Protein AF-A0A534PIM3-F1 (afdb_monomer_lite)

pLDDT: mean 79.77, std 19.44, range [25.73, 98.12]

Radius of gyration: 26.24 Å; chains: 1; bounding box: 60×60×74 Å

Structure (mmCIF, N/CA/C/O backbone):
data_AF-A0A534PIM3-F1
#
_entry.id   AF-A0A534PIM3-F1
#
loop_
_atom_site.group_PDB
_atom_site.id
_atom_site.type_symbol
_atom_site.label_atom_id
_atom_site.label_alt_id
_atom_site.label_comp_id
_atom_site.label_asym_id
_atom_site.label_entity_id
_atom_site.label_seq_id
_atom_site.pdbx_PDB_ins_code
_atom_site.Cartn_x
_atom_site.Cartn_y
_atom_site.Cartn_z
_atom_site.occupancy
_atom_site.B_iso_or_equiv
_atom_site.auth_seq_id
_atom_site.auth_comp_id
_atom_site.auth_asym_id
_atom_site.auth_atom_id
_atom_site.pdbx_PDB_model_num
ATOM 1 N N . TYR A 1 1 ? 1.566 17.714 18.194 1.00 36.81 1 TYR A N 1
ATOM 2 C CA . TYR A 1 1 ? 2.639 17.380 17.241 1.00 36.81 1 TYR A CA 1
ATOM 3 C C . TYR A 1 1 ? 3.305 16.105 17.694 1.00 36.81 1 TYR A C 1
ATOM 5 O O . TYR A 1 1 ? 3.701 16.018 18.852 1.00 36.81 1 TYR A O 1
ATOM 13 N N . VAL A 1 2 ? 3.372 15.126 16.793 1.00 25.73 2 VAL A N 1
ATOM 14 C CA . VAL A 1 2 ? 3.763 13.750 17.097 1.00 25.73 2 VAL A CA 1
ATOM 15 C C . VAL A 1 2 ? 5.271 13.530 16.909 1.00 25.73 2 VAL A C 1
ATOM 17 O O . VAL A 1 2 ? 5.678 13.162 15.822 1.00 25.73 2 VAL A O 1
ATOM 20 N N . ARG A 1 3 ? 6.123 13.733 17.918 1.00 26.48 3 ARG A N 1
ATOM 21 C CA . ARG A 1 3 ? 7.479 13.141 17.962 1.00 26.48 3 ARG A CA 1
ATOM 22 C C . ARG A 1 3 ? 7.491 11.690 18.474 1.00 26.48 3 ARG A C 1
ATOM 24 O O . ARG A 1 3 ? 6.870 11.401 19.494 1.00 26.48 3 ARG A O 1
ATOM 31 N N . ARG A 1 4 ? 8.263 10.779 17.882 1.00 36.41 4 ARG A N 1
ATOM 32 C CA . ARG A 1 4 ? 8.656 9.565 18.616 1.00 36.41 4 ARG A CA 1
ATOM 33 C C . ARG A 1 4 ? 9.926 9.781 19.429 1.00 36.41 4 ARG A C 1
ATOM 35 O O . ARG A 1 4 ? 10.728 10.672 19.179 1.00 36.41 4 ARG A O 1
ATOM 42 N N . THR A 1 5 ? 9.948 9.000 20.494 1.00 29.55 5 THR A N 1
ATOM 43 C CA . THR A 1 5 ? 10.788 9.009 21.683 1.00 29.55 5 THR A CA 1
ATOM 44 C C . THR A 1 5 ? 12.189 8.493 21.358 1.00 29.55 5 THR A C 1
ATOM 46 O O . THR A 1 5 ? 12.316 7.449 20.724 1.00 29.55 5 THR A O 1
ATOM 49 N N . PHE A 1 6 ? 13.219 9.211 21.809 1.00 27.52 6 PHE A N 1
ATOM 50 C CA . PHE A 1 6 ? 14.604 8.737 21.805 1.00 27.52 6 PHE A CA 1
ATOM 51 C C . PHE A 1 6 ? 14.782 7.555 22.772 1.00 27.52 6 PHE A C 1
ATOM 53 O O . PHE A 1 6 ? 13.991 7.367 23.698 1.00 27.52 6 PHE A O 1
ATOM 60 N N . ILE A 1 7 ? 15.832 6.761 22.554 1.00 26.64 7 ILE A N 1
ATOM 61 C CA . ILE A 1 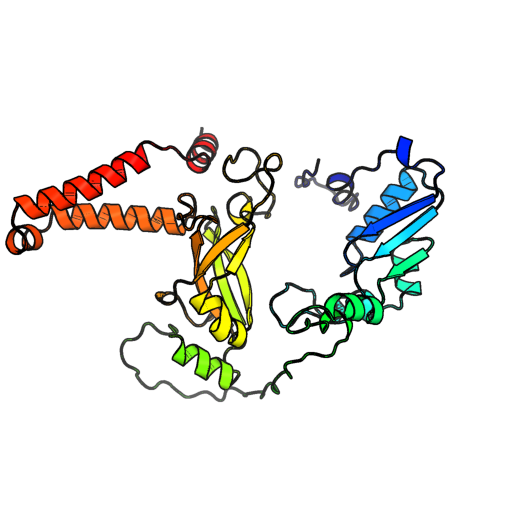7 ? 16.306 5.747 23.502 1.00 26.64 7 ILE A CA 1
ATOM 62 C C . ILE A 1 7 ? 16.736 6.475 24.784 1.00 26.64 7 ILE A C 1
ATOM 64 O O . ILE A 1 7 ? 17.794 7.097 24.816 1.00 26.64 7 ILE A O 1
ATOM 68 N N . GLU A 1 8 ? 15.914 6.406 25.829 1.00 28.22 8 GLU A N 1
ATOM 69 C CA . GLU A 1 8 ? 16.244 6.884 27.174 1.00 28.22 8 GLU A CA 1
ATOM 70 C C . GLU A 1 8 ? 16.408 5.689 28.126 1.00 28.22 8 GLU A C 1
ATOM 72 O O . GLU A 1 8 ? 15.655 4.711 28.035 1.00 28.22 8 GLU A O 1
ATOM 77 N N . PRO A 1 9 ? 17.409 5.721 29.023 1.00 31.73 9 PRO A N 1
ATOM 78 C CA . PRO A 1 9 ? 17.668 4.630 29.941 1.00 31.73 9 PRO A CA 1
ATOM 79 C C . PRO A 1 9 ? 16.641 4.640 31.081 1.00 31.73 9 PRO A C 1
ATOM 81 O O . PRO A 1 9 ? 16.281 5.686 31.609 1.00 31.73 9 PRO A O 1
ATOM 84 N N . ALA A 1 10 ? 16.272 3.431 31.502 1.00 34.06 10 ALA A N 1
ATOM 85 C CA . ALA A 1 10 ? 15.393 3.071 32.615 1.00 34.06 10 ALA A CA 1
ATOM 86 C C . ALA A 1 10 ? 13.899 2.863 32.297 1.00 34.06 10 ALA A C 1
ATOM 88 O O . ALA A 1 10 ? 13.231 3.557 31.543 1.00 34.06 10 ALA A O 1
ATOM 89 N N . GLN A 1 11 ? 13.394 1.798 32.914 1.00 35.88 11 GLN A N 1
ATOM 90 C CA . GLN A 1 11 ? 12.211 1.012 32.576 1.00 35.88 11 GLN A CA 1
ATOM 91 C C . GLN A 1 11 ? 10.874 1.640 33.020 1.00 35.88 11 GLN A C 1
ATOM 93 O O . GLN A 1 11 ? 9.869 0.934 33.130 1.00 35.88 11 GLN A O 1
ATOM 98 N N . SER A 1 12 ? 10.828 2.945 33.289 1.00 34.75 12 SER A N 1
ATOM 99 C CA . SER A 1 12 ? 9.640 3.629 33.799 1.00 34.75 12 SER A CA 1
ATOM 100 C C . SER A 1 12 ? 9.004 4.533 32.733 1.00 34.75 12 SER A C 1
ATOM 102 O O . SER A 1 12 ? 9.611 5.453 32.206 1.00 34.75 12 SER A O 1
ATOM 104 N N . ILE A 1 13 ? 7.703 4.299 32.497 1.00 36.62 13 ILE A N 1
ATOM 105 C CA . ILE A 1 13 ? 6.730 5.139 31.758 1.00 36.62 13 ILE A CA 1
ATOM 106 C C . ILE A 1 13 ? 6.499 4.762 30.273 1.00 36.62 13 ILE A C 1
ATOM 108 O O . ILE A 1 13 ? 6.709 5.516 29.326 1.00 36.62 13 ILE A O 1
ATOM 112 N N . ARG A 1 14 ? 5.860 3.602 30.069 1.00 38.66 14 ARG A N 1
ATOM 113 C CA . ARG A 1 14 ? 5.281 3.118 28.793 1.00 38.66 14 ARG A CA 1
ATOM 114 C C . ARG A 1 14 ? 3.946 3.793 28.383 1.00 38.66 14 ARG A C 1
ATOM 116 O O . ARG A 1 14 ? 3.074 3.147 27.803 1.00 38.66 14 ARG A O 1
ATOM 123 N N . HIS A 1 15 ? 3.758 5.093 28.640 1.00 40.09 15 HIS A N 1
ATOM 124 C CA . HIS A 1 15 ? 2.472 5.790 28.398 1.00 40.09 15 HIS A CA 1
ATOM 125 C C . HIS A 1 15 ? 2.475 6.880 27.308 1.00 40.09 15 HIS A C 1
ATOM 127 O O . HIS A 1 15 ? 1.431 7.479 27.050 1.00 40.09 15 HIS A O 1
ATOM 133 N N . PHE A 1 16 ? 3.592 7.135 26.619 1.00 39.09 16 PHE A N 1
ATOM 134 C CA . PHE A 1 16 ? 3.731 8.394 25.875 1.00 39.09 16 PHE A CA 1
ATOM 135 C C . PHE A 1 16 ? 3.131 8.430 24.457 1.00 39.09 16 PHE A C 1
ATOM 137 O O . PHE A 1 16 ? 2.519 9.431 24.106 1.00 39.09 16 PHE A O 1
ATOM 144 N N . GLY A 1 17 ? 3.204 7.361 23.654 1.00 42.59 17 GLY A N 1
ATOM 145 C CA . GLY A 1 17 ? 3.011 7.439 22.188 1.00 42.59 17 GLY A CA 1
ATOM 146 C C . GLY A 1 17 ? 1.683 8.006 21.638 1.00 42.59 17 GLY A C 1
ATOM 147 O O . GLY A 1 17 ? 1.652 8.443 20.490 1.00 42.59 17 GLY A O 1
ATOM 148 N N . VAL A 1 18 ? 0.587 8.041 22.411 1.00 46.41 18 VAL A N 1
ATOM 149 C CA . VAL A 1 18 ? -0.708 8.587 21.934 1.00 46.41 18 VAL A CA 1
ATOM 150 C C . VAL A 1 18 ? -0.869 10.083 22.182 1.00 46.41 18 VAL A C 1
ATOM 152 O O . VAL A 1 18 ? -1.402 10.753 21.302 1.00 46.41 18 VAL A O 1
ATOM 155 N N . LYS A 1 19 ? -0.333 10.630 23.287 1.00 43.12 19 LYS A N 1
ATOM 156 C CA . LYS A 1 19 ? -0.329 12.090 23.559 1.00 43.12 19 LYS A CA 1
ATOM 157 C C . LYS A 1 19 ? 0.423 12.888 22.505 1.00 43.12 19 LYS A C 1
ATOM 159 O O . LYS A 1 19 ? 0.258 14.092 22.346 1.00 43.12 19 LYS A O 1
ATOM 164 N N . VAL A 1 20 ? 1.295 12.185 21.809 1.00 42.53 20 VAL A N 1
ATOM 165 C CA . VAL A 1 20 ? 2.089 12.759 20.759 1.00 42.53 20 VAL A CA 1
ATOM 166 C C . VAL A 1 20 ? 1.207 12.942 19.510 1.00 42.53 20 VAL A C 1
ATOM 168 O O . VAL A 1 20 ? 1.225 14.017 18.916 1.00 42.53 20 VAL A O 1
ATOM 171 N N . LYS A 1 21 ? 0.348 11.949 19.197 1.00 53.09 21 LYS A N 1
ATOM 172 C CA . LYS A 1 21 ? -0.618 11.931 18.073 1.00 53.09 21 LYS A CA 1
ATOM 173 C C . LYS A 1 21 ? -1.855 12.787 18.290 1.00 53.09 21 LYS A C 1
ATOM 175 O O . LYS A 1 21 ? -2.336 13.414 17.356 1.00 53.09 21 LYS A O 1
ATOM 180 N N . HIS A 1 22 ? -2.343 12.823 19.518 1.00 66.06 22 HIS A N 1
ATOM 181 C CA . HIS A 1 22 ? -3.603 13.452 19.864 1.00 66.06 22 HIS A CA 1
ATOM 182 C C . HIS A 1 22 ? -3.362 14.323 21.088 1.00 66.06 22 HIS A C 1
ATOM 184 O O . HIS A 1 22 ? -2.750 13.869 22.051 1.00 66.06 22 HIS A O 1
ATOM 190 N N . ASN A 1 23 ? -3.836 15.566 21.050 1.00 72.31 23 ASN A N 1
ATOM 191 C CA . ASN A 1 23 ? -3.772 16.464 22.194 1.00 72.31 23 ASN A CA 1
ATOM 192 C C . ASN A 1 23 ? -5.191 16.835 22.622 1.00 72.31 23 ASN A C 1
ATOM 194 O O . ASN A 1 23 ? -5.989 17.302 21.810 1.00 72.31 23 ASN A O 1
ATOM 198 N N . ALA A 1 24 ? -5.506 16.615 23.893 1.00 78.19 24 ALA A N 1
ATOM 199 C CA . ALA A 1 24 ? -6.815 16.923 24.442 1.00 78.19 24 ALA A CA 1
ATOM 200 C C . ALA A 1 24 ? -6.876 18.397 24.867 1.00 78.19 24 ALA A C 1
ATOM 202 O O . ALA A 1 24 ? -6.153 18.833 25.764 1.00 78.19 24 ALA A O 1
ATOM 203 N N . VAL A 1 25 ? -7.767 19.171 24.245 1.00 84.56 25 VAL A N 1
ATOM 204 C CA . VAL A 1 25 ? -7.982 20.582 24.595 1.00 84.56 25 VAL A CA 1
ATOM 205 C C . VAL A 1 25 ? -8.856 20.656 25.847 1.00 84.56 25 VAL A C 1
ATOM 207 O O . VAL A 1 25 ? -10.079 20.574 25.763 1.00 84.56 25 VAL A O 1
ATOM 210 N N . ARG A 1 26 ? -8.230 20.807 27.023 1.00 77.38 26 ARG A N 1
ATOM 211 C CA . ARG A 1 26 ? -8.909 20.800 28.337 1.00 77.38 26 ARG A CA 1
ATOM 212 C C . ARG A 1 26 ? -10.137 21.716 28.383 1.00 77.38 26 ARG A C 1
ATOM 214 O O . ARG A 1 26 ? -11.203 21.260 28.778 1.00 77.38 26 ARG A O 1
ATOM 221 N N . GLY A 1 27 ? -10.020 22.958 27.907 1.00 81.31 27 GLY A N 1
ATOM 222 C CA . GLY A 1 27 ? -11.136 23.917 27.900 1.00 81.31 27 GLY A CA 1
ATOM 223 C C . GLY A 1 27 ? -12.353 23.465 27.080 1.00 81.31 27 GLY A C 1
ATOM 224 O O . GLY A 1 27 ? -13.481 23.837 27.389 1.00 81.31 27 GLY A O 1
ATOM 225 N N . ALA A 1 28 ? -12.156 22.610 26.073 1.00 83.88 28 ALA A N 1
ATOM 226 C CA . ALA A 1 28 ? -13.249 22.060 25.277 1.00 83.88 28 ALA A CA 1
ATOM 227 C C . ALA A 1 28 ? -13.922 20.844 25.938 1.00 83.88 28 ALA A C 1
ATOM 229 O O . ALA A 1 28 ? -15.085 20.573 25.636 1.00 83.88 28 ALA A O 1
ATOM 230 N N . LEU A 1 29 ? -13.213 20.129 26.823 1.00 90.69 29 LEU A N 1
ATOM 231 C CA . LEU A 1 29 ? -13.600 18.809 27.339 1.00 90.69 29 LEU A CA 1
ATOM 232 C C . LEU A 1 29 ? -14.041 18.817 28.811 1.00 90.69 29 LEU A C 1
ATOM 234 O O . LEU A 1 29 ? -14.849 17.977 29.204 1.00 90.69 29 LEU A O 1
ATOM 238 N N . GLN A 1 30 ? -13.534 19.744 29.623 1.00 92.19 30 GLN A N 1
ATOM 239 C CA . GLN A 1 30 ? -13.752 19.761 31.070 1.00 92.19 30 GLN A CA 1
ATOM 240 C C . GLN A 1 30 ? -15.245 19.825 31.441 1.00 92.19 30 GLN A C 1
ATOM 242 O O . GLN A 1 30 ? -15.982 20.693 30.978 1.00 92.19 30 GLN A O 1
ATOM 247 N N . GLY A 1 31 ? -15.690 18.883 32.278 1.00 92.94 31 GLY A N 1
ATOM 248 C CA . GLY A 1 31 ? -17.065 18.746 32.767 1.00 92.94 31 GLY A CA 1
ATOM 249 C C . GLY A 1 31 ? -18.078 18.232 31.737 1.00 92.94 31 GLY A C 1
ATOM 250 O O . GLY A 1 31 ? -19.241 18.026 32.084 1.00 92.94 31 GLY A O 1
ATOM 251 N N . LYS A 1 32 ? -17.677 18.010 30.478 1.00 96.31 32 LYS A N 1
ATOM 252 C CA . LYS A 1 32 ? -18.608 17.665 29.395 1.00 96.31 32 LYS A CA 1
ATOM 253 C C . LYS A 1 32 ? -18.790 16.162 29.228 1.00 96.31 32 LYS A C 1
ATOM 255 O O . LYS A 1 32 ? -17.902 15.371 29.537 1.00 96.31 32 LYS A O 1
ATOM 260 N N . ARG A 1 33 ? -19.937 15.780 28.665 1.00 97.75 33 ARG A N 1
ATOM 261 C CA . ARG A 1 33 ? -20.135 14.462 28.052 1.00 97.75 33 ARG A CA 1
ATOM 262 C C . ARG A 1 33 ? -19.638 14.515 26.615 1.00 97.75 33 ARG A C 1
ATOM 264 O O . ARG A 1 33 ? -20.063 15.389 25.861 1.00 97.75 33 ARG A O 1
ATOM 271 N N . VAL A 1 34 ? -18.743 13.611 26.248 1.00 96.00 34 VAL A N 1
ATOM 272 C CA . VAL A 1 34 ? -18.042 13.629 24.963 1.00 96.00 34 VAL A CA 1
ATOM 273 C C . VAL A 1 34 ? -18.480 12.434 24.134 1.00 96.00 34 VAL A C 1
ATOM 275 O O . VAL A 1 34 ? -18.418 11.299 24.600 1.00 96.00 34 VAL A O 1
ATOM 278 N N . VAL A 1 35 ? -18.891 12.681 22.891 1.00 97.25 35 VAL A N 1
ATOM 279 C CA . VAL A 1 35 ? -19.054 11.627 21.885 1.00 97.25 35 VAL A CA 1
ATOM 280 C C . VAL A 1 35 ? -17.800 11.619 21.022 1.00 97.25 35 VAL A C 1
ATOM 282 O O . VAL A 1 35 ? -17.530 12.590 20.318 1.00 97.25 35 VAL A O 1
ATOM 285 N N . LEU A 1 36 ? -17.023 10.543 21.103 1.00 95.44 36 LEU A N 1
ATOM 286 C CA . LEU A 1 36 ? -15.848 10.334 20.267 1.00 95.44 36 LEU A CA 1
ATOM 287 C C . LEU A 1 36 ? -16.232 9.404 19.117 1.00 95.44 36 LEU A C 1
ATOM 289 O O . LEU A 1 36 ? -16.611 8.254 19.346 1.00 95.44 36 LEU A O 1
ATOM 293 N N . VAL A 1 37 ? -16.141 9.927 17.896 1.00 95.69 37 VAL A N 1
ATOM 294 C CA . VAL A 1 37 ? -16.376 9.166 16.670 1.00 95.69 37 VAL A CA 1
ATOM 295 C C . VAL A 1 37 ? -15.034 8.712 16.110 1.00 95.69 37 VAL A C 1
ATOM 297 O O . VAL A 1 37 ? -14.137 9.539 15.968 1.00 95.69 37 VAL A O 1
ATOM 300 N N . ASP A 1 38 ? -14.905 7.425 15.804 1.00 93.69 38 ASP A N 1
ATOM 301 C CA . ASP A 1 38 ? -13.716 6.853 15.164 1.00 93.69 38 ASP A CA 1
ATOM 302 C C . ASP A 1 38 ? -14.127 5.928 14.011 1.00 93.69 38 ASP A C 1
ATOM 304 O O . ASP A 1 38 ? -15.288 5.514 13.913 1.00 93.69 38 ASP A O 1
ATOM 308 N N . ASP A 1 39 ? -13.193 5.621 13.119 1.00 93.38 39 ASP A N 1
ATOM 309 C CA . ASP A 1 39 ? -13.477 4.834 11.922 1.00 93.38 39 ASP A CA 1
ATOM 310 C C . ASP A 1 39 ? -13.727 3.352 12.239 1.00 93.38 39 ASP A C 1
ATOM 312 O O . ASP A 1 39 ? -14.659 2.731 11.721 1.00 93.38 39 ASP A O 1
ATOM 316 N N . SER A 1 40 ? -12.916 2.776 13.121 1.00 92.88 40 SER A N 1
ATOM 317 C CA . SER A 1 40 ? -12.827 1.338 13.328 1.00 92.88 40 SER A CA 1
ATOM 318 C C . SER A 1 40 ? -12.140 0.977 14.644 1.00 92.88 40 SER A C 1
ATOM 320 O O . SER A 1 40 ? -11.381 1.745 15.233 1.00 92.88 40 SER A O 1
ATOM 322 N N . ILE A 1 41 ? -12.384 -0.249 15.114 1.00 94.81 41 ILE A N 1
ATOM 323 C CA . ILE A 1 41 ? -11.662 -0.825 16.253 1.00 94.81 41 ILE A CA 1
ATOM 324 C C . ILE A 1 41 ? -11.045 -2.151 15.823 1.00 94.81 41 ILE A C 1
ATOM 326 O O . ILE A 1 41 ? -11.751 -3.138 15.645 1.00 94.81 41 ILE A O 1
ATOM 330 N N . VAL A 1 42 ? -9.715 -2.174 15.701 1.00 93.19 42 VAL A N 1
ATOM 331 C CA . VAL A 1 42 ? -8.963 -3.385 15.333 1.00 93.19 42 VAL A CA 1
ATOM 332 C C . VAL A 1 42 ? -8.418 -4.094 16.580 1.00 93.19 42 VAL A C 1
ATOM 334 O O . VAL A 1 42 ? -8.946 -5.120 16.996 1.00 93.19 42 VAL A O 1
ATOM 337 N N . ARG A 1 43 ? -7.385 -3.528 17.223 1.00 89.81 43 ARG A N 1
ATOM 338 C CA . ARG A 1 43 ? -6.795 -4.059 18.473 1.00 89.81 43 ARG A CA 1
ATOM 339 C C . ARG A 1 43 ? -7.243 -3.303 19.733 1.00 89.81 43 ARG A C 1
ATOM 341 O O . ARG A 1 43 ? -6.893 -3.697 20.837 1.00 89.81 43 ARG A O 1
ATOM 348 N N . GLY A 1 44 ? -7.925 -2.164 19.585 1.00 85.44 44 GLY A N 1
ATOM 349 C CA . GLY A 1 44 ? -8.399 -1.314 20.692 1.00 85.44 44 GLY A CA 1
ATOM 350 C C . GLY A 1 44 ? -7.332 -0.484 21.428 1.00 85.44 44 GLY A C 1
ATOM 351 O O . GLY A 1 44 ? -7.666 0.517 22.054 1.00 85.44 44 GLY A O 1
ATOM 352 N N . THR A 1 45 ? -6.044 -0.814 21.300 1.00 83.25 45 THR A N 1
ATOM 353 C CA . THR A 1 45 ? -4.949 -0.198 22.080 1.00 83.25 45 THR A CA 1
ATOM 354 C C . THR A 1 45 ? -4.812 1.320 21.919 1.00 83.25 45 THR A C 1
ATOM 356 O O . THR A 1 45 ? -4.451 2.009 22.876 1.00 83.25 45 THR A O 1
ATOM 359 N N . THR A 1 46 ? -5.076 1.857 20.726 1.00 83.12 46 THR A N 1
ATOM 360 C CA . THR A 1 46 ? -5.064 3.306 20.471 1.00 83.12 46 THR A CA 1
ATOM 361 C C . THR A 1 46 ? -6.239 3.989 21.161 1.00 83.12 46 THR A C 1
ATOM 363 O O . THR A 1 46 ? -6.036 4.945 21.908 1.00 83.12 46 THR A O 1
ATOM 366 N N . LEU A 1 47 ? -7.450 3.461 20.978 1.00 89.81 47 LEU A N 1
ATOM 367 C CA . LEU A 1 47 ? -8.671 4.037 21.533 1.00 89.81 47 LEU A CA 1
ATOM 368 C C . LEU A 1 47 ? -8.691 4.018 23.060 1.00 89.81 47 LEU A C 1
ATOM 370 O O . LEU A 1 47 ? -9.054 5.029 23.649 1.00 89.81 47 LEU A O 1
ATOM 374 N N . THR A 1 48 ? -8.195 2.959 23.713 1.00 86.50 48 THR A N 1
ATOM 375 C CA . THR A 1 48 ? -8.035 2.941 25.182 1.00 86.50 48 THR A CA 1
ATOM 376 C C . THR A 1 48 ? -7.220 4.144 25.663 1.00 86.50 48 THR A C 1
ATOM 378 O O . THR A 1 48 ? -7.564 4.815 26.635 1.00 86.50 48 THR A O 1
ATOM 381 N N . LYS A 1 49 ? -6.128 4.462 24.960 1.00 82.38 49 LYS A N 1
ATOM 382 C CA . LYS A 1 49 ? -5.267 5.595 25.314 1.00 82.38 49 LYS A CA 1
ATOM 383 C C . LYS A 1 49 ? -5.952 6.937 25.041 1.00 82.38 49 LYS A C 1
ATOM 385 O O . LYS A 1 49 ? -5.777 7.857 25.837 1.00 82.38 49 LYS A O 1
ATOM 390 N N . ILE A 1 50 ? -6.733 7.052 23.963 1.00 87.50 50 ILE A N 1
ATOM 391 C CA . ILE A 1 50 ? -7.499 8.268 23.644 1.00 87.50 50 ILE A CA 1
ATOM 392 C C . ILE A 1 50 ? -8.598 8.505 24.687 1.00 87.50 50 ILE A C 1
ATOM 394 O O . ILE A 1 50 ? -8.699 9.612 25.210 1.00 87.50 50 ILE A O 1
ATOM 398 N N . VAL A 1 51 ? -9.370 7.477 25.052 1.00 89.00 51 VAL A N 1
ATOM 399 C CA . VAL A 1 51 ? -10.411 7.570 26.091 1.00 89.00 51 VAL A CA 1
ATOM 400 C C . VAL A 1 51 ? -9.803 8.025 27.418 1.00 89.00 51 VAL A C 1
ATOM 402 O O . VAL A 1 51 ? -10.278 8.996 28.010 1.00 89.00 51 VAL A O 1
ATOM 405 N N . ASN A 1 52 ? -8.696 7.409 27.843 1.00 84.00 52 ASN A N 1
ATOM 406 C CA . ASN A 1 52 ? -7.990 7.806 29.064 1.00 84.00 52 ASN A CA 1
ATOM 407 C C . ASN A 1 52 ? -7.490 9.254 29.007 1.00 84.00 52 ASN A C 1
ATOM 409 O O . ASN A 1 52 ? -7.574 9.980 29.995 1.00 84.00 52 ASN A O 1
ATOM 413 N N . MET A 1 53 ? -6.999 9.698 27.850 1.00 85.00 53 MET A N 1
ATOM 414 C CA . MET A 1 53 ? -6.565 11.078 27.651 1.00 85.00 53 MET A CA 1
ATOM 415 C C . MET A 1 53 ? -7.734 12.070 27.754 1.00 85.00 53 MET A C 1
ATOM 417 O O . MET A 1 53 ? -7.591 13.102 28.408 1.00 85.00 53 MET A O 1
ATOM 421 N N . ILE A 1 54 ? -8.885 11.764 27.149 1.00 87.75 54 ILE A N 1
ATOM 422 C CA . ILE A 1 54 ? -10.091 12.604 27.217 1.00 87.75 54 ILE A CA 1
ATOM 423 C C . ILE A 1 54 ? -10.611 12.687 28.658 1.00 87.75 54 ILE A C 1
ATOM 425 O O . ILE A 1 54 ? -10.913 13.781 29.138 1.00 87.75 54 ILE A O 1
ATOM 429 N N . ARG A 1 55 ? -10.647 11.561 29.383 1.00 83.62 55 ARG A N 1
ATOM 430 C CA . ARG A 1 55 ? -11.010 11.546 30.809 1.00 83.62 55 ARG A CA 1
ATOM 431 C C . ARG A 1 55 ? -10.038 12.365 31.654 1.00 83.62 55 ARG A C 1
ATOM 433 O O . ARG A 1 55 ? -10.472 13.199 32.441 1.00 83.62 55 ARG A O 1
ATOM 440 N N . ALA A 1 56 ? -8.732 12.207 31.444 1.00 80.50 56 ALA A N 1
ATOM 441 C CA . ALA A 1 56 ? -7.711 12.990 32.144 1.00 80.50 56 ALA A CA 1
ATOM 442 C C . ALA A 1 56 ? -7.790 14.501 31.842 1.00 80.50 56 ALA A C 1
ATOM 444 O O . ALA A 1 56 ? -7.351 15.321 32.649 1.00 80.50 56 ALA A O 1
ATOM 445 N N . ALA A 1 57 ? -8.368 14.884 30.699 1.00 81.50 57 ALA A N 1
ATOM 446 C CA . ALA A 1 57 ? -8.666 16.274 30.360 1.00 81.50 57 ALA A CA 1
ATOM 447 C C . ALA A 1 57 ? -9.925 16.822 31.063 1.00 81.50 57 ALA A C 1
ATOM 449 O O . ALA A 1 57 ? -10.245 17.998 30.900 1.00 81.50 57 ALA A O 1
ATOM 450 N N . GLY A 1 58 ? -10.614 16.001 31.860 1.00 83.31 58 GLY A N 1
ATOM 451 C CA . GLY A 1 58 ? -11.740 16.396 32.702 1.00 83.31 58 GLY A CA 1
ATOM 452 C C . GLY A 1 58 ? -13.121 16.089 32.124 1.00 83.31 58 GLY A C 1
ATOM 453 O O . GLY A 1 58 ? -14.094 16.642 32.629 1.00 83.31 58 GLY A O 1
ATOM 454 N N . ALA A 1 59 ? -13.239 15.260 31.083 1.00 94.25 59 ALA A N 1
ATOM 455 C CA . ALA A 1 59 ? -14.548 14.839 30.577 1.00 94.25 59 ALA A CA 1
ATOM 456 C C . ALA A 1 59 ? -15.322 14.015 31.626 1.00 94.25 59 ALA A C 1
ATOM 458 O O . ALA A 1 59 ? -14.753 13.126 32.261 1.00 94.25 59 ALA A O 1
ATOM 459 N N . ARG A 1 60 ? -16.626 14.288 31.772 1.00 96.44 60 ARG A N 1
ATOM 460 C CA . ARG A 1 60 ? -17.538 13.577 32.686 1.00 96.44 60 ARG A CA 1
ATOM 461 C C . ARG A 1 60 ? -17.872 12.180 32.170 1.00 96.44 60 ARG A C 1
ATOM 463 O O . ARG A 1 60 ? -17.811 11.215 32.920 1.00 96.44 60 ARG A O 1
ATOM 470 N N . GLU A 1 61 ? -18.196 12.091 30.884 1.00 97.50 61 GLU A N 1
ATOM 471 C CA . GLU A 1 61 ? -18.532 10.843 30.192 1.00 97.50 61 GLU A CA 1
ATOM 472 C C . GLU A 1 61 ? -17.857 10.821 28.813 1.00 97.50 61 GLU A C 1
ATOM 474 O O . GLU A 1 61 ? -17.665 11.870 28.191 1.00 97.50 61 GLU A O 1
ATOM 479 N N . VAL A 1 62 ? -17.516 9.630 28.327 1.00 97.12 62 VAL A N 1
ATOM 480 C CA . VAL A 1 62 ? -16.934 9.359 27.012 1.00 97.12 62 VAL A CA 1
ATOM 481 C C . VAL A 1 62 ? -17.723 8.232 26.343 1.00 97.12 62 VAL A C 1
ATOM 483 O O . VAL A 1 62 ? -17.668 7.070 26.751 1.00 97.12 62 VAL A O 1
ATOM 486 N N . HIS A 1 63 ? -18.447 8.577 25.281 1.00 98.06 63 HIS A N 1
ATOM 487 C CA . HIS A 1 63 ? -19.261 7.667 24.481 1.00 98.06 63 HIS A CA 1
ATOM 488 C C . HIS A 1 63 ? -18.594 7.436 23.124 1.00 98.06 63 HIS A C 1
ATOM 490 O O . HIS A 1 63 ? -18.411 8.376 22.354 1.00 98.06 63 HIS A O 1
ATOM 496 N N . LEU A 1 64 ? -18.255 6.190 22.809 1.00 97.88 64 LEU A N 1
ATOM 497 C CA . LEU A 1 64 ? -17.616 5.818 21.548 1.00 97.88 64 LEU A CA 1
ATOM 498 C C . LEU A 1 64 ? -18.654 5.514 20.467 1.00 97.88 64 LEU A C 1
ATOM 500 O O . LEU A 1 64 ? -19.603 4.762 20.711 1.00 97.88 64 LEU A O 1
ATOM 504 N N . ARG A 1 65 ? -18.466 6.061 19.266 1.00 98.06 65 ARG A N 1
ATOM 505 C CA . ARG A 1 65 ? -19.263 5.743 18.075 1.00 98.06 65 ARG A CA 1
ATOM 506 C C . ARG A 1 65 ? -18.342 5.364 16.929 1.00 98.06 65 ARG A C 1
ATOM 508 O O . ARG A 1 65 ? -17.524 6.165 16.504 1.00 98.06 65 ARG A O 1
ATOM 515 N N . ILE A 1 66 ? -18.472 4.137 16.451 1.00 97.69 66 ILE A N 1
ATOM 516 C CA . ILE A 1 66 ? -17.585 3.576 15.436 1.00 97.69 66 ILE A CA 1
ATOM 517 C C . ILE A 1 66 ? -18.342 3.509 14.121 1.00 97.69 66 ILE A C 1
ATOM 519 O O . ILE A 1 66 ? -19.417 2.912 14.058 1.00 97.69 66 ILE A O 1
ATOM 523 N N . SER A 1 67 ? -17.803 4.141 13.080 1.00 95.25 67 SER A N 1
ATOM 524 C CA . SER A 1 67 ? -18.467 4.249 11.774 1.00 95.25 67 SER A CA 1
ATOM 525 C C . SER A 1 67 ? -18.337 2.992 10.903 1.00 95.25 67 SER A C 1
ATOM 527 O O . SER A 1 67 ? -18.756 2.993 9.747 1.00 95.25 67 SER A O 1
ATOM 529 N N . SER A 1 68 ? -17.840 1.894 11.472 1.00 94.62 68 SER A N 1
ATOM 530 C CA . SER A 1 68 ? -17.818 0.556 10.881 1.00 94.62 68 SER A CA 1
ATOM 531 C C . SER A 1 68 ? -18.443 -0.485 11.820 1.00 94.62 68 SER A C 1
ATOM 533 O O . SER A 1 68 ? -18.527 -0.251 13.031 1.00 94.62 68 SER A O 1
ATOM 535 N N . PRO A 1 69 ? -18.899 -1.637 11.291 1.00 96.75 69 PRO A N 1
ATOM 536 C CA . PRO A 1 69 ? -19.228 -2.792 12.115 1.00 96.75 69 PRO A CA 1
ATOM 537 C C . PRO A 1 69 ? -17.991 -3.373 12.816 1.00 96.75 69 PRO A C 1
ATOM 539 O O . PRO A 1 69 ? -16.859 -3.073 12.432 1.00 96.75 69 PRO A O 1
ATOM 542 N N . PRO A 1 70 ? -18.175 -4.235 13.829 1.00 96.69 70 PRO A N 1
ATOM 543 C CA . PRO A 1 70 ? -17.057 -4.887 14.498 1.00 96.69 70 PRO A CA 1
ATOM 544 C C . PRO A 1 70 ? -16.217 -5.725 13.521 1.00 96.69 70 PRO A C 1
ATOM 546 O O . PRO A 1 70 ? -16.741 -6.586 12.815 1.00 96.69 70 PRO A O 1
ATOM 549 N N . THR A 1 71 ? -14.903 -5.495 13.494 1.00 96.00 71 THR A N 1
ATOM 550 C CA . THR A 1 71 ? -13.969 -6.261 12.655 1.00 96.00 71 THR A CA 1
ATOM 551 C C . THR A 1 71 ? -13.672 -7.616 13.301 1.00 96.00 71 THR A C 1
ATOM 553 O O . THR A 1 71 ? -12.838 -7.714 14.201 1.00 96.00 71 THR A O 1
ATOM 556 N N . VAL A 1 72 ? -14.358 -8.665 12.848 1.00 94.81 72 VAL A N 1
ATOM 557 C CA . VAL A 1 72 ? -14.287 -10.034 13.404 1.00 94.81 72 VAL A CA 1
ATOM 558 C C . VAL A 1 72 ? -13.377 -10.974 12.607 1.00 94.81 72 VAL A C 1
ATOM 560 O O . VAL A 1 72 ? -13.038 -12.068 13.075 1.00 94.81 72 VAL A O 1
ATOM 563 N N . GLY A 1 73 ? -12.992 -10.567 11.396 1.00 92.62 73 GLY A N 1
ATOM 564 C CA . GLY A 1 73 ? -12.212 -11.373 10.467 1.00 92.62 73 GLY A CA 1
ATOM 565 C C . GLY A 1 73 ? -11.072 -10.586 9.810 1.00 92.62 73 GLY A C 1
ATOM 566 O O . GLY A 1 73 ? -11.230 -9.394 9.528 1.00 92.62 73 GLY A O 1
ATOM 567 N N . PRO A 1 74 ? -9.914 -11.224 9.559 1.00 91.69 74 PRO A N 1
ATOM 568 C CA . PRO A 1 74 ? -8.827 -10.602 8.817 1.00 91.69 74 PRO A CA 1
ATOM 569 C C . PRO A 1 74 ? -9.185 -10.464 7.333 1.00 91.69 74 PRO A C 1
ATOM 571 O O . PRO A 1 74 ? -9.781 -11.343 6.718 1.00 91.69 74 PRO A O 1
ATOM 574 N N . CYS A 1 75 ? -8.749 -9.386 6.698 1.00 88.31 75 CYS A N 1
ATOM 575 C CA . CYS A 1 75 ? -8.930 -9.215 5.268 1.00 88.31 75 CYS A CA 1
ATOM 576 C C . CYS A 1 75 ? -8.081 -10.225 4.478 1.00 88.31 75 CYS A C 1
ATOM 578 O O . CYS A 1 75 ? -6.872 -10.348 4.668 1.00 88.31 75 CYS A O 1
ATOM 580 N N . HIS A 1 76 ? -8.706 -10.917 3.523 1.00 85.25 76 HIS A N 1
ATOM 581 C CA . HIS A 1 76 ? -8.022 -11.817 2.583 1.00 85.25 76 HIS A CA 1
ATOM 582 C C . HIS A 1 76 ? -7.764 -11.170 1.212 1.00 85.25 76 HIS A C 1
ATOM 584 O O . HIS A 1 76 ? -7.231 -11.817 0.308 1.00 85.25 76 HIS A O 1
ATOM 590 N N . TYR A 1 77 ? -8.152 -9.902 1.055 1.00 84.75 77 TYR A N 1
ATOM 591 C CA . TYR A 1 77 ? -8.258 -9.211 -0.232 1.00 84.75 77 TYR A CA 1
ATOM 592 C C . TYR A 1 77 ? -7.387 -7.947 -0.324 1.00 84.75 77 TYR A C 1
ATOM 594 O O . TYR A 1 77 ? -7.643 -7.085 -1.156 1.00 84.75 77 TYR A O 1
ATOM 602 N N . GLY A 1 78 ? -6.330 -7.851 0.493 1.00 77.00 78 GLY A N 1
ATOM 603 C CA . GLY A 1 78 ? -5.257 -6.860 0.314 1.00 77.00 78 GLY A CA 1
ATOM 604 C C . GLY A 1 78 ? -5.213 -5.705 1.319 1.00 77.00 78 GLY A C 1
ATOM 605 O O . GLY A 1 78 ? -4.347 -4.844 1.184 1.00 77.00 78 GLY A O 1
ATOM 606 N N . ILE A 1 79 ? -6.089 -5.685 2.330 1.00 82.75 79 ILE A N 1
ATOM 607 C CA . ILE A 1 79 ? -5.948 -4.783 3.484 1.00 82.75 79 ILE A CA 1
ATOM 608 C C . ILE A 1 79 ? -5.083 -5.470 4.544 1.00 82.75 79 ILE A C 1
ATOM 610 O O . ILE A 1 79 ? -5.382 -6.593 4.954 1.00 82.75 79 ILE A O 1
ATOM 614 N N . ASP A 1 80 ? -4.012 -4.804 4.983 1.00 82.44 80 ASP A N 1
ATOM 615 C CA . ASP A 1 80 ? -3.187 -5.305 6.082 1.00 82.44 80 ASP A CA 1
ATOM 616 C C . ASP A 1 80 ? -4.016 -5.307 7.369 1.00 82.44 80 ASP A C 1
ATOM 618 O O . ASP A 1 80 ? -4.470 -4.268 7.848 1.00 82.44 80 ASP A O 1
ATOM 622 N N . THR A 1 81 ? -4.282 -6.500 7.885 1.00 85.44 81 THR A N 1
ATOM 623 C CA . THR A 1 81 ? -5.091 -6.707 9.084 1.00 85.44 81 THR A CA 1
ATOM 624 C C . THR A 1 81 ? -4.377 -7.704 9.991 1.00 85.44 81 THR A C 1
ATOM 626 O O . THR A 1 81 ? -3.748 -8.640 9.489 1.00 85.44 81 THR A O 1
ATOM 629 N N . PRO A 1 82 ? -4.451 -7.518 11.321 1.00 84.38 82 PRO A N 1
ATOM 630 C CA . PRO A 1 82 ? -3.919 -8.471 12.293 1.00 84.38 82 PRO A CA 1
ATOM 631 C C . PRO A 1 82 ? -4.480 -9.882 12.118 1.00 84.38 82 PRO A C 1
ATOM 633 O O . PRO A 1 82 ? -5.483 -10.079 11.428 1.00 84.38 82 PRO A O 1
ATOM 636 N N . THR A 1 83 ? -3.875 -10.866 12.790 1.00 85.44 83 THR A N 1
ATOM 637 C CA . THR A 1 83 ? -4.474 -12.207 12.810 1.00 85.44 83 THR A CA 1
ATOM 638 C C . THR A 1 83 ? -5.829 -12.169 13.505 1.00 85.44 83 THR A C 1
ATOM 640 O O . THR A 1 83 ? -6.139 -11.247 14.262 1.00 85.44 83 THR A O 1
ATOM 643 N N . ARG A 1 84 ? -6.651 -13.189 13.256 1.00 89.75 84 ARG A N 1
ATOM 644 C CA . ARG A 1 84 ? -8.003 -13.259 13.805 1.00 89.75 84 ARG A CA 1
ATOM 645 C C . ARG A 1 84 ? -8.006 -13.157 15.330 1.00 89.75 84 ARG A C 1
ATOM 647 O O . ARG A 1 84 ? -8.814 -12.444 15.910 1.00 89.75 84 ARG A O 1
ATOM 654 N N . GLU A 1 85 ? -7.047 -13.817 15.960 1.00 87.69 85 GLU A N 1
ATOM 655 C CA . GLU A 1 85 ? -6.850 -13.818 17.401 1.00 87.69 85 GLU A CA 1
ATOM 656 C C . GLU A 1 85 ? -6.473 -12.427 17.907 1.00 87.69 85 GLU A C 1
ATOM 658 O O . GLU A 1 85 ? -6.837 -12.069 19.012 1.00 87.69 85 GLU A O 1
ATOM 663 N N . GLU A 1 86 ? -5.778 -11.603 17.127 1.00 87.50 86 GLU A N 1
ATOM 664 C CA . GLU A 1 86 ? -5.384 -10.255 17.542 1.00 87.50 86 GLU A CA 1
ATOM 665 C C . GLU A 1 86 ? -6.523 -9.222 17.453 1.00 87.50 86 GLU A C 1
ATOM 667 O O . GLU A 1 86 ? -6.386 -8.126 18.006 1.00 87.50 86 GLU A O 1
ATOM 672 N N . LEU A 1 87 ? -7.640 -9.550 16.795 1.00 92.62 87 LEU A N 1
ATOM 673 C CA . LEU A 1 87 ? -8.805 -8.672 16.672 1.00 92.62 87 LEU A CA 1
ATOM 674 C C . LEU A 1 87 ? -9.610 -8.653 17.976 1.00 92.62 87 LEU A C 1
ATOM 676 O O . LEU A 1 87 ? -10.043 -9.689 18.480 1.00 92.62 87 LEU A O 1
ATOM 680 N N . ILE A 1 88 ? -9.858 -7.460 18.520 1.00 95.06 88 ILE A N 1
ATOM 681 C CA . ILE A 1 88 ? -10.562 -7.323 19.803 1.00 95.06 88 ILE A CA 1
ATOM 682 C C . ILE A 1 88 ? -12.018 -7.797 19.701 1.00 95.06 88 ILE A C 1
ATOM 684 O O . ILE A 1 88 ? -12.498 -8.494 20.589 1.00 95.06 88 ILE A O 1
ATOM 688 N N . ALA A 1 89 ? -12.681 -7.506 18.578 1.00 94.88 89 ALA A N 1
ATOM 689 C CA . ALA A 1 89 ? -14.063 -7.905 18.322 1.00 94.88 89 ALA A CA 1
ATOM 690 C C . ALA A 1 89 ? -14.233 -9.388 17.979 1.00 94.88 89 ALA A C 1
ATOM 692 O O . ALA A 1 89 ? -15.353 -9.884 17.966 1.00 94.88 89 ALA A O 1
ATOM 693 N N . HIS A 1 90 ? -13.138 -10.111 17.731 1.00 93.12 90 HIS A N 1
ATOM 694 C CA . HIS A 1 90 ? -13.192 -11.562 17.600 1.00 93.12 90 HIS A CA 1
ATOM 695 C C . HIS A 1 90 ? -13.260 -12.265 18.963 1.00 93.12 90 HIS A C 1
ATOM 697 O O . HIS A 1 90 ? -13.874 -13.321 19.079 1.00 93.12 90 HIS A O 1
ATOM 703 N N . ARG A 1 91 ? -12.621 -11.691 19.993 1.00 89.75 91 ARG A N 1
ATOM 704 C CA . ARG A 1 91 ? -12.504 -12.305 21.327 1.00 89.75 91 ARG A CA 1
ATOM 705 C C . ARG A 1 91 ? -13.496 -11.779 22.355 1.00 89.75 91 ARG A C 1
ATOM 707 O O . ARG A 1 91 ? -13.688 -12.430 23.374 1.00 89.75 91 ARG A O 1
ATOM 714 N N . HIS A 1 92 ? -14.077 -10.612 22.110 1.00 94.75 92 HIS A N 1
ATOM 715 C CA . HIS A 1 92 ? -14.869 -9.895 23.096 1.00 94.75 92 HIS A CA 1
ATOM 716 C C . HIS A 1 92 ? -16.182 -9.407 22.493 1.00 94.75 92 HIS A C 1
ATOM 718 O O . HIS A 1 92 ? -16.233 -8.935 21.357 1.00 94.75 92 HIS A O 1
ATOM 724 N N . SER A 1 93 ? -17.237 -9.483 23.293 1.00 96.00 93 SER A N 1
ATOM 725 C CA . SER A 1 93 ? -18.521 -8.841 23.034 1.00 96.00 93 SER A CA 1
ATOM 726 C C . SER A 1 93 ? -18.401 -7.314 23.074 1.00 96.00 93 SER A C 1
ATOM 728 O O . SER A 1 93 ? -17.449 -6.750 23.615 1.00 96.00 93 SER A O 1
ATOM 730 N N . THR A 1 94 ? -19.395 -6.606 22.534 1.00 95.62 94 THR A N 1
ATOM 731 C CA . THR A 1 94 ? -19.421 -5.134 22.548 1.00 95.62 94 THR A CA 1
ATOM 732 C C . THR A 1 94 ? -19.321 -4.553 23.963 1.00 95.62 94 THR A C 1
ATOM 734 O O . THR A 1 94 ? -18.606 -3.570 24.160 1.00 95.62 94 THR A O 1
ATOM 737 N N . ASP A 1 95 ? -19.968 -5.172 24.953 1.00 95.94 95 ASP A N 1
ATOM 738 C CA . ASP A 1 95 ? -19.921 -4.708 26.344 1.00 95.94 95 ASP A CA 1
ATOM 739 C C . ASP A 1 95 ? -18.558 -4.938 27.002 1.00 95.94 95 ASP A C 1
ATOM 741 O O . ASP A 1 95 ? -18.076 -4.077 27.745 1.00 95.94 95 ASP A O 1
ATOM 745 N N . GLU A 1 96 ? -17.896 -6.051 26.688 1.00 96.56 96 GLU A N 1
ATOM 746 C CA . GLU A 1 96 ? -16.526 -6.312 27.135 1.00 96.56 96 GLU A CA 1
ATOM 747 C C . GLU A 1 96 ? -15.540 -5.343 26.480 1.00 96.56 96 GLU A C 1
ATOM 749 O O . GLU A 1 96 ? -14.696 -4.773 27.168 1.00 96.56 96 GLU A O 1
ATOM 754 N N . ILE A 1 97 ? -15.675 -5.075 25.176 1.00 97.06 97 ILE A N 1
ATOM 755 C CA . ILE A 1 97 ? -14.848 -4.081 24.476 1.00 97.06 97 ILE A CA 1
ATOM 756 C C . ILE A 1 97 ? -15.038 -2.704 25.108 1.00 97.06 97 ILE A C 1
ATOM 758 O O . ILE A 1 97 ? -14.057 -2.030 25.415 1.00 97.06 97 ILE A O 1
ATOM 762 N N . ARG A 1 98 ? -16.285 -2.283 25.353 1.00 97.25 98 ARG A N 1
ATOM 763 C CA . ARG A 1 98 ? -16.593 -1.023 26.044 1.00 97.25 98 ARG A CA 1
ATOM 764 C C . ARG A 1 98 ? -15.851 -0.935 27.380 1.00 97.25 98 ARG A C 1
ATOM 766 O O . ARG A 1 98 ? -15.238 0.098 27.660 1.00 97.25 98 ARG A O 1
ATOM 773 N N . ALA A 1 99 ? -15.889 -2.006 28.174 1.00 94.69 99 ALA A N 1
ATOM 774 C CA . ALA A 1 99 ? -15.202 -2.078 29.458 1.00 94.69 99 ALA A CA 1
ATOM 775 C C . ALA A 1 99 ? -13.671 -1.999 29.301 1.00 94.69 99 ALA A C 1
ATOM 777 O O . ALA A 1 99 ? -13.041 -1.189 29.976 1.00 94.69 99 ALA A O 1
ATOM 778 N N . ILE A 1 100 ? -13.083 -2.753 28.363 1.00 92.12 100 ILE A N 1
ATOM 779 C CA . ILE A 1 100 ? -11.639 -2.738 28.056 1.00 92.12 100 ILE A CA 1
ATOM 780 C C . ILE A 1 100 ? -11.165 -1.339 27.634 1.00 92.12 100 ILE A C 1
ATOM 782 O O . ILE A 1 100 ? -10.070 -0.904 27.994 1.00 92.12 100 ILE A O 1
ATOM 786 N N . LEU A 1 101 ? -11.978 -0.619 26.858 1.00 92.81 101 LEU A N 1
ATOM 787 C CA . LEU A 1 101 ? -11.658 0.734 26.400 1.00 92.81 101 LEU A CA 1
ATOM 788 C C . LEU A 1 101 ? -11.880 1.804 27.481 1.00 92.81 101 LEU A C 1
ATOM 790 O O . LEU A 1 101 ? -11.391 2.920 27.319 1.00 92.81 101 LEU A O 1
ATOM 794 N N . GLY A 1 102 ? -12.601 1.489 28.564 1.00 91.62 102 GLY A N 1
ATOM 795 C CA . GLY A 1 102 ? -12.933 2.434 29.638 1.00 91.62 102 GLY A CA 1
ATOM 796 C C . GLY A 1 102 ? -14.005 3.469 29.262 1.00 91.62 102 GLY A C 1
ATOM 797 O O . GLY A 1 102 ? -14.058 4.556 29.851 1.00 91.62 102 GLY A O 1
ATOM 798 N N . ALA A 1 103 ? -14.841 3.165 28.265 1.00 96.44 103 ALA A N 1
ATOM 799 C CA . ALA A 1 103 ? -15.900 4.051 27.780 1.00 96.44 103 ALA A CA 1
ATOM 800 C C . ALA A 1 103 ? -17.228 3.838 28.535 1.00 96.44 103 ALA A C 1
ATOM 802 O O . ALA A 1 103 ? -17.538 2.733 28.985 1.00 96.44 103 ALA A O 1
ATOM 803 N N . ASP A 1 104 ? -18.049 4.887 28.631 1.00 98.06 104 ASP A N 1
ATOM 804 C CA . ASP A 1 104 ? -19.373 4.810 29.272 1.00 98.06 104 ASP A CA 1
ATOM 805 C C . ASP A 1 104 ? -20.394 4.114 28.366 1.00 98.06 104 ASP A C 1
ATOM 807 O O . ASP A 1 104 ? -21.249 3.367 28.827 1.00 98.06 104 ASP A O 1
ATOM 811 N N . SER A 1 105 ? -20.272 4.298 27.049 1.00 98.12 105 SER A N 1
ATOM 812 C CA . SER A 1 105 ? -21.037 3.534 26.059 1.00 98.12 105 SER A CA 1
ATOM 813 C C . SER A 1 105 ? -20.220 3.320 24.791 1.00 98.12 105 SER A C 1
ATOM 815 O O . SER A 1 105 ? -19.398 4.170 24.441 1.00 98.12 105 SER A O 1
ATOM 817 N N . LEU A 1 106 ? -20.498 2.237 24.073 1.00 98.12 106 LEU A N 1
ATOM 818 C CA . LEU A 1 106 ? -19.910 1.924 22.776 1.00 98.12 106 LEU A CA 1
ATOM 819 C C . LEU A 1 106 ? -21.032 1.572 21.802 1.00 98.12 106 LEU A C 1
ATOM 821 O O . LEU A 1 106 ? -21.881 0.746 22.116 1.00 98.12 106 LEU A O 1
ATOM 825 N N . GLY A 1 107 ? -21.038 2.210 20.636 1.00 97.38 107 GLY A N 1
ATOM 826 C CA . GLY A 1 107 ? -21.951 1.886 19.547 1.00 97.38 107 GLY A CA 1
ATOM 827 C C . GLY A 1 107 ? -21.177 1.695 18.252 1.00 97.38 107 GLY A C 1
ATOM 828 O O . GLY A 1 107 ? -20.368 2.550 17.895 1.00 97.38 107 GLY A O 1
ATOM 829 N N . TYR A 1 108 ? -21.440 0.593 17.558 1.00 97.69 108 TYR A N 1
ATOM 830 C CA . TYR A 1 108 ? -20.938 0.330 16.211 1.00 97.69 108 TYR A CA 1
ATOM 831 C C . TYR A 1 108 ? -22.017 0.634 15.175 1.00 97.69 108 TYR A C 1
ATOM 833 O O . TYR A 1 108 ? -23.211 0.488 15.454 1.00 97.69 108 TYR A O 1
ATOM 841 N N . LEU A 1 109 ? -21.603 0.989 13.960 1.00 96.00 109 LEU A N 1
ATOM 842 C CA . LEU A 1 109 ? -22.476 0.879 12.798 1.00 96.00 109 LEU A CA 1
ATOM 843 C C . LEU A 1 109 ? -22.889 -0.591 12.639 1.00 96.00 109 LEU A C 1
ATOM 845 O O . LEU A 1 109 ? -22.047 -1.486 12.663 1.00 96.00 109 LEU A O 1
ATOM 849 N N . THR A 1 110 ? -24.181 -0.867 12.479 1.00 95.31 110 THR A N 1
ATOM 850 C CA . THR A 1 110 ? -24.634 -2.250 12.289 1.00 95.31 110 THR A CA 1
ATOM 851 C C . THR A 1 110 ? -24.218 -2.763 10.912 1.00 95.31 110 THR A C 1
ATOM 853 O O . THR A 1 110 ? -24.162 -2.003 9.942 1.00 95.31 110 THR A O 1
ATOM 856 N N . LEU A 1 111 ? -23.969 -4.071 10.798 1.00 93.81 111 LEU A N 1
ATOM 857 C CA . LEU A 1 111 ? -23.677 -4.694 9.504 1.00 93.81 111 LEU A CA 1
ATOM 858 C C . LEU A 1 111 ? -24.812 -4.452 8.499 1.00 93.81 111 LEU A C 1
ATOM 860 O O . LEU A 1 111 ? -24.567 -4.142 7.337 1.00 93.81 111 LEU A O 1
ATOM 864 N N . GLU A 1 112 ? -26.061 -4.523 8.958 1.00 93.19 112 GLU A N 1
ATOM 865 C CA . GLU A 1 112 ? -27.225 -4.196 8.139 1.00 93.19 112 GLU A CA 1
ATOM 866 C C . GLU A 1 112 ? -27.215 -2.727 7.690 1.00 93.19 112 GLU A C 1
ATOM 868 O O . GLU A 1 112 ? -27.437 -2.440 6.515 1.00 93.19 112 GLU A O 1
ATOM 873 N N . GLY A 1 113 ? -26.899 -1.796 8.597 1.00 92.56 113 GLY A N 1
ATOM 874 C CA . GLY A 1 113 ? -26.752 -0.378 8.278 1.00 92.56 113 GLY A CA 1
ATOM 875 C C . GLY A 1 113 ? -25.694 -0.141 7.200 1.00 92.56 113 GLY A C 1
ATOM 876 O O . GLY A 1 113 ? -25.958 0.570 6.232 1.00 92.56 113 GLY A O 1
ATOM 877 N N . LEU A 1 114 ? -24.541 -0.812 7.304 1.00 91.62 114 LEU A N 1
ATOM 878 C CA . LEU A 1 114 ? -23.497 -0.774 6.278 1.00 91.62 114 LEU A CA 1
ATOM 879 C C . LEU A 1 114 ? -23.997 -1.335 4.933 1.00 91.62 114 LEU A C 1
ATOM 881 O O . LEU A 1 114 ? -23.803 -0.711 3.889 1.00 91.62 114 LEU A O 1
ATOM 885 N N . ARG A 1 115 ? -24.683 -2.486 4.940 1.00 91.38 115 ARG A N 1
ATOM 886 C CA . ARG A 1 115 ? -25.255 -3.116 3.733 1.00 91.38 115 ARG A CA 1
ATOM 887 C C . ARG A 1 115 ? -26.272 -2.217 3.031 1.00 91.38 115 ARG A C 1
ATOM 889 O O . ARG A 1 115 ? -26.248 -2.126 1.803 1.00 91.38 115 ARG A O 1
ATOM 896 N N . ARG A 1 116 ? -27.106 -1.485 3.779 1.00 89.50 116 ARG A N 1
ATOM 897 C CA . ARG A 1 116 ? -28.038 -0.497 3.204 1.00 89.50 116 ARG A CA 1
ATOM 898 C C . ARG A 1 116 ? -27.297 0.588 2.420 1.00 89.50 116 ARG A C 1
ATOM 900 O O . ARG A 1 116 ? -27.748 0.938 1.330 1.00 89.50 116 ARG A O 1
ATOM 907 N N . CYS A 1 117 ? -26.149 1.067 2.904 1.00 83.50 117 CYS A N 1
ATOM 908 C CA . CYS A 1 117 ? -25.353 2.084 2.208 1.00 83.50 117 CYS A CA 1
ATOM 909 C C . CYS A 1 117 ? -24.820 1.596 0.853 1.00 83.50 117 CYS A C 1
ATOM 911 O O . CYS A 1 117 ? -24.860 2.341 -0.124 1.00 83.50 117 CYS A O 1
ATOM 913 N N . GLY A 1 118 ? -24.355 0.348 0.765 1.00 77.38 118 GLY A N 1
ATOM 914 C CA . GLY A 1 118 ? -23.798 -0.174 -0.485 1.00 77.38 118 GLY A CA 1
ATOM 915 C C . GLY A 1 118 ? -24.796 -0.846 -1.428 1.00 77.38 118 GLY A C 1
ATOM 916 O O . GLY A 1 118 ? -24.412 -1.198 -2.539 1.00 77.38 118 GLY A O 1
ATOM 917 N N . SER A 1 119 ? -26.076 -0.955 -1.052 1.00 76.06 119 SER A N 1
ATOM 918 C CA . SER A 1 119 ? -27.158 -1.410 -1.947 1.00 76.06 119 SER A CA 1
ATOM 919 C C . SER A 1 119 ? -27.308 -0.557 -3.218 1.00 76.06 119 SER A C 1
ATOM 921 O O . SER A 1 119 ? -27.846 -1.017 -4.220 1.00 76.06 119 SER A O 1
ATOM 923 N N . ARG A 1 120 ? -26.795 0.680 -3.193 1.00 78.06 120 ARG A N 1
ATOM 924 C CA . ARG A 1 120 ? -26.790 1.618 -4.327 1.00 78.06 120 ARG A CA 1
ATOM 925 C C . ARG A 1 120 ? -25.576 1.467 -5.250 1.00 78.06 120 ARG A C 1
ATOM 927 O O . ARG A 1 120 ? -25.496 2.161 -6.260 1.00 78.06 120 ARG A O 1
ATOM 934 N N . LEU A 1 121 ? -24.610 0.612 -4.910 1.00 79.31 121 LEU A N 1
ATOM 935 C CA . LEU A 1 121 ? -23.410 0.395 -5.717 1.00 79.31 121 LEU A CA 1
ATOM 936 C C . LEU A 1 121 ? -23.695 -0.621 -6.826 1.00 79.31 121 LEU A C 1
ATOM 938 O O . LEU A 1 121 ? -24.267 -1.677 -6.573 1.00 79.31 121 LEU A O 1
ATOM 942 N N . LYS A 1 122 ? -23.213 -0.340 -8.044 1.00 78.69 122 LYS A N 1
ATOM 943 C CA . LYS A 1 122 ? -23.441 -1.155 -9.255 1.00 78.69 122 LYS A CA 1
ATOM 944 C C . LYS A 1 122 ? -23.144 -2.656 -9.079 1.00 78.69 122 LYS A C 1
ATOM 946 O O . LYS A 1 122 ? -23.785 -3.479 -9.723 1.00 78.69 122 LYS A O 1
ATOM 951 N N . HIS A 1 123 ? -22.176 -3.004 -8.230 1.00 79.12 123 HIS A N 1
ATOM 952 C CA . HIS A 1 123 ? -21.718 -4.382 -8.010 1.00 79.12 123 HIS A CA 1
ATOM 953 C C . HIS A 1 123 ? -21.687 -4.790 -6.525 1.00 79.12 123 HIS A C 1
ATOM 955 O O . HIS A 1 123 ? -21.053 -5.783 -6.177 1.00 79.12 123 HIS A O 1
ATOM 961 N N . GLY A 1 124 ? -22.348 -4.032 -5.640 1.00 82.69 124 GLY A N 1
ATOM 962 C CA . GLY A 1 124 ? -22.238 -4.232 -4.192 1.00 82.69 124 GLY A CA 1
ATOM 963 C C . GLY A 1 124 ? -20.814 -4.004 -3.660 1.00 82.69 124 GLY A C 1
ATOM 964 O O . GLY A 1 124 ? -20.006 -3.316 -4.285 1.00 82.69 124 GLY A O 1
ATOM 965 N N . PHE A 1 125 ? -20.513 -4.555 -2.482 1.00 86.88 125 PHE A N 1
ATOM 966 C CA . PHE A 1 125 ? -19.197 -4.472 -1.842 1.00 86.88 125 PHE A CA 1
ATOM 967 C C . PHE A 1 125 ? -18.932 -5.705 -0.967 1.00 86.88 125 PHE A C 1
ATOM 969 O O . PHE A 1 125 ? -19.858 -6.387 -0.532 1.00 86.88 125 PHE A O 1
ATOM 976 N N . CYS A 1 126 ? -17.656 -5.993 -0.709 1.00 90.00 126 CYS A N 1
ATOM 977 C CA . CYS A 1 126 ? -17.246 -7.060 0.200 1.00 90.00 126 CYS A CA 1
ATOM 978 C C . CYS A 1 126 ? -17.350 -6.589 1.658 1.00 90.00 126 CYS A C 1
ATOM 980 O O . CYS A 1 126 ? -16.753 -5.576 2.015 1.00 90.00 126 CYS A O 1
ATOM 982 N N . ASP A 1 127 ? -18.019 -7.366 2.511 1.00 93.25 127 ASP A N 1
ATOM 983 C CA . ASP A 1 127 ? -18.148 -7.109 3.952 1.00 93.25 127 ASP A CA 1
ATOM 984 C C . ASP A 1 127 ? -17.485 -8.188 4.829 1.00 93.25 127 ASP A C 1
ATOM 986 O O . ASP A 1 127 ? -17.665 -8.192 6.043 1.00 93.25 127 ASP A O 1
ATOM 990 N N . ALA A 1 128 ? -16.679 -9.072 4.229 1.00 93.69 128 ALA A N 1
ATOM 991 C CA . ALA A 1 128 ? -16.127 -10.270 4.868 1.00 93.69 128 ALA A CA 1
ATOM 992 C C . ALA A 1 128 ? -15.349 -10.016 6.171 1.00 93.69 128 ALA A C 1
ATOM 994 O O . ALA A 1 128 ? -15.354 -10.855 7.064 1.00 93.69 128 ALA A O 1
ATOM 995 N N . CYS A 1 129 ? -14.706 -8.854 6.321 1.00 93.94 129 CYS A N 1
ATOM 996 C CA . CYS A 1 129 ? -14.013 -8.495 7.565 1.00 93.94 129 CYS A CA 1
ATOM 997 C C . CYS A 1 129 ? -14.976 -8.329 8.761 1.00 93.94 129 CYS A C 1
ATOM 999 O O . CYS A 1 129 ? -14.550 -8.402 9.914 1.00 93.94 129 CYS A O 1
ATOM 1001 N N . PHE A 1 130 ? -16.262 -8.098 8.483 1.00 95.19 130 PHE A N 1
ATOM 1002 C CA . PHE A 1 130 ? -17.334 -7.862 9.450 1.00 95.19 130 PHE A CA 1
ATOM 1003 C C . PHE A 1 130 ? -18.322 -9.031 9.537 1.00 95.19 130 PHE A C 1
ATOM 1005 O O . PHE A 1 130 ? -18.829 -9.322 10.615 1.00 95.19 130 PHE A O 1
ATOM 1012 N N . SER A 1 131 ? -18.614 -9.683 8.408 1.00 93.31 131 SER A N 1
ATOM 1013 C CA . SER A 1 131 ? -19.535 -10.824 8.326 1.00 93.31 131 SER A CA 1
ATOM 1014 C C . SER A 1 131 ? -18.851 -12.170 8.571 1.00 93.31 131 SER A C 1
ATOM 1016 O O . SER A 1 131 ? -19.525 -13.142 8.885 1.00 93.31 131 SER A O 1
ATOM 1018 N N . ASP A 1 132 ? -17.524 -12.235 8.412 1.00 91.56 132 ASP A N 1
ATOM 1019 C CA . ASP A 1 132 ? -16.737 -13.473 8.307 1.00 91.56 132 ASP A CA 1
ATOM 1020 C C . ASP A 1 132 ? -17.126 -14.369 7.107 1.00 91.56 132 ASP A C 1
ATOM 1022 O O . ASP A 1 132 ? -16.637 -15.490 6.956 1.00 91.56 132 ASP A O 1
ATOM 1026 N N . GLU A 1 133 ? -17.956 -13.856 6.193 1.00 91.25 133 GLU A N 1
ATOM 1027 C CA . GLU A 1 133 ? -18.415 -14.545 4.988 1.00 91.25 133 GLU A CA 1
ATOM 1028 C C . GLU A 1 133 ? -17.566 -14.116 3.787 1.00 91.25 133 GLU A C 1
ATOM 1030 O O . GLU A 1 133 ? -17.822 -13.117 3.117 1.00 91.25 133 GLU A O 1
ATOM 1035 N N . TYR A 1 134 ? -16.505 -14.871 3.505 1.00 88.75 134 TYR A N 1
ATOM 1036 C CA . TYR A 1 134 ? -15.589 -14.559 2.406 1.00 88.75 134 TYR A CA 1
ATOM 1037 C C . TYR A 1 134 ? -16.156 -15.035 1.057 1.00 88.75 134 TYR A C 1
ATOM 1039 O O . TYR A 1 134 ? -16.346 -16.243 0.888 1.00 88.75 134 TYR A O 1
ATOM 1047 N N . PRO A 1 135 ? -16.329 -14.139 0.057 1.00 84.19 135 PRO A N 1
ATOM 1048 C CA . PRO A 1 135 ? -16.837 -14.513 -1.270 1.00 84.19 135 PRO A CA 1
ATOM 1049 C C . PRO A 1 135 ? -16.010 -15.598 -1.971 1.00 84.19 135 PRO A C 1
ATOM 1051 O O . PRO A 1 135 ? -16.543 -16.437 -2.693 1.00 84.19 135 PRO A O 1
ATOM 1054 N N . VAL A 1 136 ? -14.694 -15.601 -1.743 1.00 83.25 136 VAL A N 1
ATOM 1055 C CA . VAL A 1 136 ? -13.769 -16.590 -2.292 1.00 83.25 136 VAL A CA 1
ATOM 1056 C C . VAL A 1 136 ? -13.428 -17.612 -1.211 1.00 83.25 136 VAL A C 1
ATOM 1058 O O . VAL A 1 136 ? -12.732 -17.311 -0.238 1.00 83.25 136 VAL A O 1
ATOM 1061 N N . LYS A 1 137 ? -13.884 -18.857 -1.394 1.00 72.00 137 LYS A N 1
ATOM 1062 C CA . LYS A 1 137 ? -13.545 -19.967 -0.493 1.00 72.00 137 LYS A CA 1
ATOM 1063 C C . LYS A 1 137 ? -12.039 -20.240 -0.555 1.00 72.00 137 LYS A C 1
ATOM 1065 O O . LYS A 1 137 ? -11.492 -20.484 -1.630 1.00 72.00 137 LYS A O 1
ATOM 1070 N N . ARG A 1 138 ? -11.361 -20.240 0.599 1.00 57.75 138 ARG A N 1
ATOM 1071 C CA . ARG A 1 138 ? -9.955 -20.669 0.691 1.00 57.75 138 ARG A CA 1
ATOM 1072 C C . ARG A 1 138 ? -9.853 -22.128 0.225 1.00 57.75 138 ARG A C 1
ATOM 1074 O O . ARG A 1 138 ? -10.451 -23.012 0.836 1.00 57.75 138 ARG A O 1
ATOM 1081 N N . GLY A 1 139 ? -9.091 -22.388 -0.838 1.00 49.28 139 GLY A N 1
ATOM 1082 C CA . GLY A 1 139 ? -8.757 -23.755 -1.245 1.00 49.28 139 GLY A CA 1
ATOM 1083 C C . GLY A 1 139 ? -8.055 -24.494 -0.101 1.00 49.28 139 GLY A C 1
ATOM 1084 O O . GLY A 1 139 ? -7.218 -23.912 0.593 1.00 49.28 139 GLY A O 1
ATOM 1085 N N . ARG A 1 140 ? -8.406 -25.767 0.135 1.00 41.66 140 ARG A N 1
ATOM 1086 C CA . ARG A 1 140 ? -7.752 -26.595 1.163 1.00 41.66 140 ARG A CA 1
ATOM 1087 C C . ARG A 1 140 ? -6.239 -26.606 0.911 1.00 41.66 140 ARG A C 1
ATOM 1089 O O . ARG A 1 140 ? -5.796 -27.076 -0.134 1.00 41.66 140 ARG A O 1
ATOM 1096 N N . ARG A 1 141 ? -5.447 -26.144 1.888 1.00 39.88 141 ARG A N 1
ATOM 1097 C CA . ARG A 1 141 ? -3.997 -26.391 1.942 1.00 39.88 141 ARG A CA 1
ATOM 1098 C C . ARG A 1 141 ? -3.783 -27.908 1.882 1.00 39.88 141 ARG A C 1
ATOM 1100 O O . ARG A 1 141 ? -4.044 -28.598 2.864 1.00 39.88 141 ARG A O 1
ATOM 1107 N N . ARG A 1 142 ? -3.323 -28.449 0.749 1.00 35.19 142 ARG A N 1
ATOM 1108 C CA . ARG A 1 142 ? -2.756 -29.805 0.735 1.00 35.19 142 ARG A CA 1
ATOM 1109 C C . ARG A 1 142 ? -1.412 -29.719 1.448 1.00 35.19 142 ARG A C 1
ATOM 1111 O O . ARG A 1 142 ? -0.522 -29.006 0.996 1.00 35.19 142 ARG A O 1
ATOM 1118 N N . SER A 1 143 ? -1.270 -30.428 2.564 1.00 36.00 143 SER A N 1
ATOM 1119 C CA . SER A 1 143 ? 0.028 -30.647 3.196 1.00 36.00 143 SER A CA 1
ATOM 1120 C C . SER A 1 143 ? 0.874 -31.523 2.269 1.00 36.00 143 SER A C 1
ATOM 1122 O O . SER A 1 143 ? 0.821 -32.752 2.338 1.00 36.00 143 SER A O 1
ATOM 1124 N N . SER A 1 144 ? 1.629 -30.928 1.352 1.00 38.84 144 SER A N 1
ATOM 1125 C CA . SER A 1 144 ? 2.648 -31.680 0.630 1.00 38.84 144 SER A CA 1
ATOM 1126 C C . SER A 1 144 ? 3.837 -31.872 1.565 1.00 38.84 144 SER A C 1
ATOM 1128 O O . SER A 1 144 ? 4.662 -30.974 1.729 1.00 38.84 144 SER A O 1
ATOM 1130 N N . ARG A 1 145 ? 3.918 -33.053 2.191 1.00 34.12 145 ARG A N 1
ATOM 1131 C CA . ARG A 1 145 ? 5.193 -33.589 2.677 1.00 34.12 145 ARG A CA 1
ATOM 1132 C C . ARG A 1 145 ? 6.147 -33.588 1.486 1.00 34.12 145 ARG A C 1
ATOM 1134 O O . ARG A 1 145 ? 5.890 -34.253 0.486 1.00 34.12 145 ARG A O 1
ATOM 1141 N N . CYS A 1 146 ? 7.200 -32.789 1.573 1.00 27.22 146 CYS A N 1
ATOM 1142 C CA . CYS A 1 146 ? 8.211 -32.693 0.534 1.00 27.22 146 CYS A CA 1
ATOM 1143 C C . CYS A 1 146 ? 9.098 -33.944 0.624 1.00 27.22 146 CYS A C 1
ATOM 1145 O O . CYS A 1 146 ? 10.054 -33.981 1.393 1.00 27.22 146 CYS A O 1
ATOM 1147 N N . SER A 1 147 ? 8.748 -35.008 -0.103 1.00 33.06 147 SER A N 1
ATOM 1148 C CA . SER A 1 147 ? 9.666 -36.120 -0.348 1.00 33.06 147 SER A CA 1
ATOM 1149 C C . SER A 1 147 ? 10.643 -35.680 -1.433 1.00 33.06 147 SER A C 1
ATOM 1151 O O . SER A 1 147 ? 10.251 -35.451 -2.580 1.00 33.06 147 SER A O 1
ATOM 1153 N N . GLY A 1 148 ? 11.903 -35.501 -1.043 1.00 37.91 148 GLY A N 1
ATOM 1154 C CA . GLY A 1 148 ? 12.967 -35.061 -1.931 1.00 37.91 148 GLY A CA 1
ATOM 1155 C C . GLY A 1 148 ? 13.137 -35.982 -3.134 1.00 37.91 148 GLY A C 1
ATOM 1156 O O . GLY A 1 148 ? 13.081 -37.201 -2.984 1.00 37.91 148 GLY A O 1
ATOM 1157 N N . ARG A 1 149 ? 13.350 -35.355 -4.301 1.00 39.28 149 ARG A N 1
ATOM 1158 C CA . ARG A 1 149 ? 14.149 -35.811 -5.458 1.00 39.28 149 ARG A CA 1
ATOM 1159 C C . ARG A 1 149 ? 13.600 -35.187 -6.740 1.00 39.28 149 ARG A C 1
ATOM 1161 O O . ARG A 1 149 ? 12.836 -35.848 -7.415 1.00 39.28 149 ARG A O 1
ATOM 1168 N N . TRP A 1 150 ? 14.033 -33.975 -7.108 1.00 30.84 150 TRP A N 1
ATOM 1169 C CA . TRP A 1 150 ? 13.995 -33.503 -8.506 1.00 30.84 150 TRP A CA 1
ATOM 1170 C C . TRP A 1 150 ? 15.080 -32.445 -8.755 1.00 30.84 150 TRP A C 1
ATOM 1172 O O . TRP A 1 150 ? 14.871 -31.256 -8.542 1.00 30.84 150 TRP A O 1
ATOM 1182 N N . ILE A 1 151 ? 16.239 -32.881 -9.251 1.00 36.38 151 ILE A N 1
ATOM 1183 C CA . ILE A 1 151 ? 17.100 -32.041 -10.090 1.00 36.38 151 ILE A CA 1
ATOM 1184 C C . ILE A 1 151 ? 17.022 -32.650 -11.492 1.00 36.38 151 ILE A C 1
ATOM 1186 O O . ILE A 1 151 ? 17.679 -33.645 -11.779 1.00 36.38 151 ILE A O 1
ATOM 1190 N N . ARG A 1 152 ? 16.193 -32.071 -12.366 1.00 38.91 152 ARG A N 1
ATOM 1191 C CA . ARG A 1 152 ? 16.348 -32.203 -13.823 1.00 38.91 152 ARG A CA 1
ATOM 1192 C C . ARG A 1 152 ? 16.789 -30.845 -14.362 1.00 38.91 152 ARG A C 1
ATOM 1194 O O . ARG A 1 152 ? 16.230 -29.819 -13.982 1.00 38.91 152 ARG A O 1
ATOM 1201 N N . LYS A 1 153 ? 17.820 -30.860 -15.214 1.00 40.88 153 LYS A N 1
ATOM 1202 C CA . LYS A 1 153 ? 18.316 -29.701 -15.972 1.00 40.88 153 LYS A CA 1
ATOM 1203 C C . LYS A 1 153 ? 17.153 -29.049 -16.739 1.00 40.88 153 LYS A C 1
ATOM 1205 O O . LYS A 1 153 ? 16.477 -29.735 -17.499 1.00 40.88 153 LYS A O 1
ATOM 1210 N N . MET A 1 154 ? 16.951 -27.745 -16.539 1.00 37.16 154 MET A N 1
ATOM 1211 C CA . MET A 1 154 ? 16.078 -26.878 -17.345 1.00 37.16 154 MET A CA 1
ATOM 1212 C C . MET A 1 154 ? 16.932 -25.816 -18.064 1.00 37.16 154 MET A C 1
ATOM 1214 O O . MET A 1 154 ? 17.995 -25.477 -17.535 1.00 37.16 154 MET A O 1
ATOM 1218 N N . PRO A 1 155 ? 16.505 -25.303 -19.236 1.00 42.56 155 PRO A N 1
ATOM 1219 C CA . PRO A 1 155 ? 17.263 -24.312 -19.997 1.00 42.56 155 PRO A CA 1
ATOM 1220 C C . PRO A 1 155 ? 17.227 -22.922 -19.335 1.00 42.56 155 PRO A C 1
ATOM 1222 O O . PRO A 1 155 ? 16.405 -22.668 -18.453 1.00 42.56 155 PRO A O 1
ATOM 1225 N N . GLU A 1 156 ? 18.151 -22.046 -19.747 1.00 46.09 156 GLU A N 1
ATOM 1226 C CA . GLU A 1 156 ? 18.517 -20.739 -19.166 1.00 46.09 156 GLU A CA 1
ATOM 1227 C C . GLU A 1 156 ? 17.374 -19.700 -19.082 1.00 46.09 156 GLU A C 1
ATOM 1229 O O . GLU A 1 156 ? 17.382 -18.660 -19.733 1.00 46.09 156 GLU A O 1
ATOM 1234 N N . ARG A 1 157 ? 16.391 -19.918 -18.204 1.00 48.75 157 ARG A N 1
ATOM 1235 C CA . ARG A 1 157 ? 15.653 -18.829 -17.547 1.00 48.75 157 ARG A CA 1
ATOM 1236 C C . ARG A 1 157 ? 16.275 -18.625 -16.167 1.00 48.75 157 ARG A C 1
ATOM 1238 O O . ARG A 1 157 ? 16.484 -19.592 -15.433 1.00 48.75 157 ARG A O 1
ATOM 1245 N N . ALA A 1 158 ? 16.579 -17.377 -15.797 1.00 56.59 158 ALA A N 1
ATOM 1246 C CA . ALA A 1 158 ? 17.058 -17.048 -14.453 1.00 56.59 158 ALA A CA 1
ATOM 1247 C C . ALA A 1 158 ? 16.126 -17.690 -13.407 1.00 56.59 158 ALA A C 1
ATOM 1249 O O . ALA A 1 158 ? 14.929 -17.389 -13.382 1.00 56.59 158 ALA A O 1
ATOM 1250 N N . ARG A 1 159 ? 16.659 -18.620 -12.598 1.00 58.28 159 ARG A N 1
ATOM 1251 C CA . ARG A 1 159 ? 15.876 -19.466 -11.682 1.00 58.28 159 ARG A CA 1
ATOM 1252 C C . ARG A 1 159 ? 14.886 -18.622 -10.871 1.00 58.28 159 ARG A C 1
ATOM 1254 O O . ARG A 1 159 ? 15.280 -17.677 -10.196 1.00 58.28 159 ARG A O 1
ATOM 1261 N N . GLY A 1 160 ? 13.605 -18.987 -10.925 1.00 73.69 160 GLY A N 1
ATOM 1262 C CA . GLY A 1 160 ? 12.551 -18.374 -10.115 1.00 73.69 160 GLY A CA 1
ATOM 1263 C C . GLY A 1 160 ? 11.856 -17.151 -10.720 1.00 73.69 160 GLY A C 1
ATOM 1264 O O . GLY A 1 160 ? 10.894 -16.690 -10.108 1.00 73.69 160 GLY A O 1
ATOM 1265 N N . ARG A 1 161 ? 12.270 -16.644 -11.892 1.00 88.88 161 ARG A N 1
ATOM 1266 C CA . ARG A 1 161 ? 11.474 -15.656 -12.647 1.00 88.88 161 ARG A CA 1
ATOM 1267 C C . ARG A 1 161 ? 10.150 -16.285 -13.096 1.00 88.88 161 ARG A C 1
ATOM 1269 O O . ARG A 1 161 ? 10.130 -17.469 -13.422 1.00 88.88 161 ARG A O 1
ATOM 1276 N N . LEU A 1 162 ? 9.077 -15.500 -13.077 1.00 92.38 162 LEU A N 1
ATOM 1277 C CA . LEU A 1 162 ? 7.749 -15.901 -13.541 1.00 92.38 162 LEU A CA 1
ATOM 1278 C C . LEU A 1 162 ? 7.276 -14.895 -14.587 1.00 92.38 162 LEU A C 1
ATOM 1280 O O . LEU A 1 162 ? 7.501 -13.696 -14.420 1.00 92.38 162 LEU A O 1
ATOM 1284 N N . ASP A 1 163 ? 6.593 -15.368 -15.619 1.00 94.31 163 ASP A N 1
ATOM 1285 C CA . ASP A 1 163 ? 5.676 -14.536 -16.398 1.00 94.31 163 ASP A CA 1
ATOM 1286 C C . ASP A 1 163 ? 4.241 -14.611 -15.821 1.00 94.31 163 ASP A C 1
ATOM 1288 O O . ASP A 1 163 ? 4.001 -15.188 -14.751 1.00 94.31 163 ASP A O 1
ATOM 1292 N N . LEU A 1 164 ? 3.279 -13.943 -16.469 1.00 95.00 164 LEU A N 1
ATOM 1293 C CA . LEU A 1 164 ? 1.889 -13.932 -15.998 1.00 95.00 164 LEU A CA 1
ATOM 1294 C C . LEU A 1 164 ? 1.211 -15.300 -16.146 1.00 95.00 164 LEU A C 1
ATOM 1296 O O . LEU A 1 164 ? 0.354 -15.628 -15.326 1.00 95.00 164 LEU A O 1
ATOM 1300 N N . GLU A 1 165 ? 1.598 -16.101 -17.140 1.00 95.50 165 GLU A N 1
ATOM 1301 C CA . GLU A 1 165 ? 1.065 -17.452 -17.344 1.00 95.50 165 GLU A CA 1
ATOM 1302 C C . GLU A 1 165 ? 1.575 -18.392 -16.247 1.00 95.50 165 GLU A C 1
ATOM 1304 O O . GLU A 1 165 ? 0.783 -19.070 -15.586 1.00 95.50 165 GLU A O 1
ATOM 1309 N N . ASP A 1 166 ? 2.878 -18.341 -15.957 1.00 94.56 166 ASP A N 1
ATOM 1310 C CA . ASP A 1 166 ? 3.509 -19.045 -14.842 1.00 94.56 166 ASP A CA 1
ATOM 1311 C C . ASP A 1 166 ? 2.828 -18.705 -13.507 1.00 94.56 166 ASP A C 1
ATOM 1313 O O . ASP A 1 166 ? 2.564 -19.590 -12.679 1.00 94.56 166 ASP A O 1
ATOM 1317 N N . LEU A 1 167 ? 2.550 -17.415 -13.277 1.00 95.25 167 LEU A N 1
ATOM 1318 C CA . LEU A 1 167 ? 1.867 -16.936 -12.077 1.00 95.25 167 LEU A CA 1
ATOM 1319 C C . LEU A 1 167 ? 0.410 -17.413 -12.031 1.00 95.25 167 LEU A C 1
ATOM 1321 O O . LEU A 1 167 ? -0.035 -17.860 -10.973 1.00 95.25 167 LEU A O 1
ATOM 1325 N N . ALA A 1 168 ? -0.317 -17.366 -13.149 1.00 96.25 168 ALA A N 1
ATOM 1326 C CA . ALA A 1 168 ? -1.698 -17.834 -13.242 1.00 96.25 168 ALA A CA 1
ATOM 1327 C C . ALA A 1 168 ? -1.814 -19.334 -12.954 1.00 96.25 168 ALA A C 1
ATOM 1329 O O . ALA A 1 168 ? -2.655 -19.741 -12.146 1.00 96.25 168 ALA A O 1
ATOM 1330 N N . GLN A 1 169 ? -0.923 -20.145 -13.529 1.00 94.62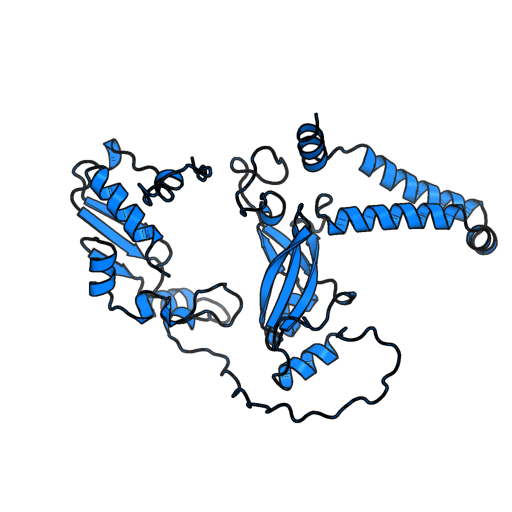 169 GLN A N 1
ATOM 1331 C CA . GLN A 1 169 ? -0.861 -21.577 -13.254 1.00 94.62 169 GLN A CA 1
ATOM 1332 C C . GLN A 1 169 ? -0.496 -21.835 -11.788 1.00 94.62 169 GLN A C 1
ATOM 1334 O O . GLN A 1 169 ? -1.148 -22.622 -11.104 1.00 94.62 169 GLN A O 1
ATOM 1339 N N . ALA A 1 170 ? 0.517 -21.141 -11.260 1.00 91.81 170 ALA A N 1
ATOM 1340 C CA . ALA A 1 170 ? 0.921 -21.293 -9.865 1.00 91.81 170 ALA A CA 1
ATOM 1341 C C . ALA A 1 170 ? -0.170 -20.862 -8.874 1.00 91.81 170 ALA A C 1
ATOM 1343 O O . ALA A 1 170 ? -0.277 -21.465 -7.804 1.00 91.81 170 ALA A O 1
ATOM 1344 N N . ALA A 1 171 ? -0.979 -19.862 -9.222 1.00 92.81 171 ALA A N 1
ATOM 1345 C CA . ALA A 1 171 ? -2.139 -19.452 -8.443 1.00 92.81 171 ALA A CA 1
ATOM 1346 C C . ALA A 1 171 ? -3.267 -20.485 -8.497 1.00 92.81 171 ALA A C 1
ATOM 1348 O O . ALA A 1 171 ? -3.835 -20.817 -7.457 1.00 92.81 171 ALA A O 1
ATOM 1349 N N . SER A 1 172 ? -3.549 -21.041 -9.679 1.00 91.88 172 SER A N 1
ATOM 1350 C CA . SER A 1 172 ? -4.544 -22.106 -9.854 1.00 91.88 172 SER A CA 1
ATOM 1351 C C . SER A 1 172 ? -4.189 -23.366 -9.061 1.00 91.88 172 SER A C 1
ATOM 1353 O O . SER A 1 172 ? -5.040 -23.942 -8.387 1.00 91.88 172 SER A O 1
ATOM 1355 N N . ASP A 1 173 ? -2.911 -23.744 -9.060 1.00 90.75 173 ASP A N 1
ATOM 1356 C CA . ASP A 1 173 ? -2.416 -24.922 -8.341 1.00 90.75 173 ASP A CA 1
ATOM 1357 C C . ASP A 1 173 ? -2.267 -24.694 -6.824 1.00 90.75 173 ASP A C 1
ATOM 1359 O O . ASP A 1 173 ? -1.843 -25.594 -6.097 1.00 90.75 173 ASP A O 1
ATOM 1363 N N . GLY A 1 174 ? -2.532 -23.478 -6.330 1.00 86.06 174 GLY A N 1
ATOM 1364 C CA . GLY A 1 174 ? -2.337 -23.102 -4.926 1.00 86.06 174 GLY A CA 1
ATOM 1365 C C . GLY A 1 174 ? -0.870 -22.987 -4.492 1.00 86.06 174 GLY A C 1
ATOM 1366 O O . GLY A 1 174 ? -0.587 -22.880 -3.300 1.00 86.06 174 GLY A O 1
ATOM 1367 N N . ARG A 1 175 ? 0.074 -22.991 -5.444 1.00 90.88 175 ARG A N 1
ATOM 1368 C CA . ARG A 1 175 ? 1.521 -22.850 -5.203 1.00 90.88 175 ARG A CA 1
ATOM 1369 C C . ARG A 1 175 ? 1.937 -21.407 -4.921 1.00 90.88 175 ARG A C 1
ATOM 1371 O O . ARG A 1 175 ? 2.988 -21.205 -4.320 1.00 90.88 175 ARG A O 1
ATOM 1378 N N . ILE A 1 176 ? 1.175 -20.420 -5.397 1.00 92.94 176 ILE A N 1
ATOM 1379 C CA . ILE A 1 176 ? 1.364 -18.993 -5.102 1.00 92.94 176 ILE A CA 1
ATOM 1380 C C . ILE A 1 176 ? 0.001 -18.368 -4.825 1.00 92.94 176 ILE A C 1
ATOM 1382 O O . ILE A 1 176 ? -0.840 -18.301 -5.708 1.00 92.94 176 ILE A O 1
ATOM 1386 N N . HIS A 1 177 ? -0.218 -17.876 -3.613 1.00 92.00 177 HIS A N 1
ATOM 1387 C CA . HIS A 1 177 ? -1.454 -17.180 -3.245 1.00 92.00 177 HIS A CA 1
ATOM 1388 C C . HIS A 1 177 ? -1.254 -15.670 -3.072 1.00 92.00 177 HIS A C 1
ATOM 1390 O O . HIS A 1 177 ? -2.233 -14.925 -3.100 1.00 92.00 177 HIS A O 1
ATOM 1396 N N . THR A 1 178 ? -0.006 -15.211 -2.933 1.00 94.56 178 THR A N 1
ATOM 1397 C CA . THR A 1 178 ? 0.329 -13.807 -2.657 1.00 94.56 178 THR A CA 1
ATOM 1398 C C . THR A 1 178 ? 1.357 -13.273 -3.651 1.00 94.56 178 THR A C 1
ATOM 1400 O O . THR A 1 178 ? 2.314 -13.961 -3.995 1.00 94.56 178 THR A O 1
ATOM 1403 N N . VAL A 1 179 ? 1.198 -12.021 -4.067 1.00 96.25 179 VAL A N 1
ATOM 1404 C CA . VAL A 1 179 ? 2.163 -11.229 -4.831 1.00 96.25 179 VAL A CA 1
ATOM 1405 C C . VAL A 1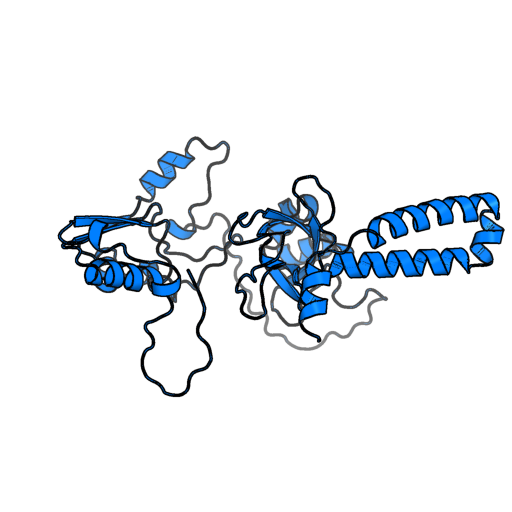 179 ? 2.507 -9.986 -4.012 1.00 96.25 179 VAL A C 1
ATOM 1407 O O . VAL A 1 179 ? 1.664 -9.120 -3.781 1.00 96.25 179 VAL A O 1
ATOM 1410 N N . VAL A 1 180 ? 3.746 -9.898 -3.536 1.00 96.50 180 VAL A N 1
ATOM 1411 C CA . VAL A 1 180 ? 4.302 -8.677 -2.948 1.00 96.50 180 VAL A CA 1
ATOM 1412 C C . VAL A 1 180 ? 4.571 -7.703 -4.087 1.00 96.50 180 VAL A C 1
ATOM 1414 O O . VAL A 1 180 ? 5.403 -7.964 -4.950 1.00 96.50 180 VAL A O 1
ATOM 1417 N N . THR A 1 181 ? 3.851 -6.593 -4.093 1.00 95.19 181 THR A N 1
ATOM 1418 C CA . THR A 1 181 ? 3.965 -5.532 -5.095 1.00 95.19 181 THR A CA 1
ATOM 1419 C C . THR A 1 181 ? 4.630 -4.359 -4.393 1.00 95.19 181 THR A C 1
ATOM 1421 O O . THR A 1 181 ? 4.026 -3.769 -3.496 1.00 95.19 181 THR A O 1
ATOM 1424 N N . ALA A 1 182 ? 5.906 -4.106 -4.689 1.00 94.38 182 ALA A N 1
ATOM 1425 C CA . ALA A 1 182 ? 6.748 -3.242 -3.861 1.00 94.38 182 ALA A CA 1
ATOM 1426 C C . ALA A 1 182 ? 7.602 -2.271 -4.675 1.00 94.38 182 ALA A C 1
ATOM 1428 O O . ALA A 1 182 ? 8.011 -2.569 -5.791 1.00 94.38 182 ALA A O 1
ATOM 1429 N N . LEU A 1 183 ? 7.922 -1.131 -4.079 1.00 92.38 183 LEU A N 1
ATOM 1430 C CA . LEU A 1 183 ? 8.932 -0.189 -4.544 1.00 92.38 183 LEU A CA 1
ATOM 1431 C C . LEU A 1 183 ? 10.042 -0.076 -3.483 1.00 92.38 183 LEU A C 1
ATOM 1433 O O . LEU A 1 183 ? 9.774 -0.291 -2.300 1.00 92.38 183 LEU A O 1
ATOM 1437 N N . PRO A 1 184 ? 11.289 0.226 -3.875 1.00 90.94 184 PRO A N 1
ATOM 1438 C CA . PRO A 1 184 ? 12.315 0.611 -2.919 1.00 90.94 184 PRO A CA 1
ATOM 1439 C C . PRO A 1 184 ? 12.021 2.016 -2.374 1.00 90.94 184 PRO A C 1
ATOM 1441 O O . PRO A 1 184 ? 11.746 2.931 -3.153 1.00 90.94 184 PRO A O 1
ATOM 1444 N N . ASP A 1 185 ? 12.106 2.191 -1.060 1.00 87.25 185 ASP A N 1
ATOM 1445 C CA . ASP A 1 185 ? 12.148 3.511 -0.429 1.00 87.25 185 ASP A CA 1
ATOM 1446 C C . ASP A 1 185 ? 13.549 4.146 -0.528 1.00 87.25 185 ASP A C 1
ATOM 1448 O O . ASP A 1 185 ? 14.494 3.532 -1.032 1.00 87.25 185 ASP A O 1
ATOM 1452 N N . LEU A 1 186 ? 13.713 5.369 -0.013 1.00 83.25 186 LEU A N 1
ATOM 1453 C CA . LEU A 1 186 ? 14.983 6.115 -0.066 1.00 83.25 186 LEU A CA 1
ATOM 1454 C C . LEU A 1 186 ? 16.174 5.413 0.620 1.00 83.25 186 LEU A C 1
ATOM 1456 O O . LEU A 1 186 ? 17.332 5.747 0.340 1.00 83.25 186 LEU A O 1
ATOM 1460 N N . PHE A 1 187 ? 15.906 4.420 1.470 1.00 81.75 187 PHE A N 1
ATOM 1461 C CA . PHE A 1 187 ? 16.897 3.602 2.169 1.00 81.75 187 PHE A CA 1
ATOM 1462 C C . PHE A 1 187 ? 17.090 2.217 1.527 1.00 81.75 187 PHE A C 1
ATOM 1464 O O . PHE A 1 187 ? 17.876 1.408 2.016 1.00 81.75 187 PHE A O 1
ATOM 1471 N N . GLY A 1 188 ? 16.402 1.934 0.418 1.00 81.25 188 GLY A N 1
ATOM 1472 C CA . GLY A 1 188 ? 16.483 0.670 -0.310 1.00 81.25 188 GLY A CA 1
ATOM 1473 C C . GLY A 1 188 ? 15.615 -0.451 0.269 1.00 81.25 188 GLY A C 1
ATOM 1474 O O . GLY A 1 188 ? 15.726 -1.597 -0.174 1.00 81.25 188 GLY A O 1
ATOM 1475 N N . ARG A 1 189 ? 14.733 -0.157 1.228 1.00 87.50 189 ARG A N 1
ATOM 1476 C CA . ARG A 1 189 ? 13.778 -1.129 1.772 1.00 87.50 189 ARG A CA 1
ATOM 1477 C C . ARG A 1 189 ? 12.617 -1.305 0.810 1.00 87.50 189 ARG A C 1
ATOM 1479 O O . ARG A 1 189 ? 12.107 -0.344 0.244 1.00 87.50 189 ARG A O 1
ATOM 1486 N N . LEU A 1 190 ? 12.158 -2.541 0.658 1.00 89.88 190 LEU A N 1
ATOM 1487 C CA . LEU A 1 190 ? 10.985 -2.828 -0.159 1.00 89.88 190 LEU A CA 1
ATOM 1488 C C . LEU A 1 190 ? 9.716 -2.520 0.636 1.00 89.88 190 LEU A C 1
ATOM 1490 O O . LEU A 1 190 ? 9.385 -3.228 1.587 1.00 89.88 190 LEU A O 1
ATOM 1494 N N . VAL A 1 191 ? 9.000 -1.487 0.207 1.00 88.56 191 VAL A N 1
ATOM 1495 C CA . VAL A 1 191 ? 7.725 -1.046 0.777 1.00 88.56 191 VAL A CA 1
ATOM 1496 C C . VAL A 1 191 ? 6.617 -1.180 -0.264 1.00 88.56 191 VAL A C 1
ATOM 1498 O O . VAL A 1 191 ? 6.834 -0.990 -1.460 1.00 88.56 191 VAL A O 1
ATOM 1501 N N . GLY A 1 192 ? 5.415 -1.561 0.159 1.00 89.62 192 GLY A N 1
ATOM 1502 C CA . GLY A 1 192 ? 4.312 -1.787 -0.769 1.00 89.62 192 GLY A CA 1
ATOM 1503 C C . GLY A 1 192 ? 3.198 -2.634 -0.178 1.00 89.62 192 GLY A C 1
ATOM 1504 O O . GLY A 1 192 ? 2.965 -2.616 1.028 1.00 89.62 192 GLY A O 1
ATOM 1505 N N . LYS A 1 193 ? 2.496 -3.376 -1.036 1.00 90.44 193 LYS A N 1
ATOM 1506 C CA . LYS A 1 193 ? 1.301 -4.141 -0.662 1.00 90.44 193 LYS A CA 1
ATOM 1507 C C . LYS A 1 193 ? 1.482 -5.631 -0.921 1.00 90.44 193 LYS A C 1
ATOM 1509 O O . LYS A 1 193 ? 2.123 -6.049 -1.885 1.00 90.44 193 LYS A O 1
ATOM 1514 N N . ARG A 1 194 ? 0.866 -6.448 -0.066 1.00 92.25 194 ARG A N 1
ATOM 1515 C CA . ARG A 1 194 ? 0.669 -7.881 -0.308 1.00 92.25 194 ARG A CA 1
ATOM 1516 C C . ARG A 1 194 ? -0.676 -8.073 -0.986 1.00 92.25 194 ARG A C 1
ATOM 1518 O O . ARG A 1 194 ? -1.712 -7.748 -0.418 1.00 92.25 194 ARG A O 1
ATOM 1525 N N . ILE A 1 195 ? -0.645 -8.595 -2.201 1.00 88.25 195 ILE A N 1
ATOM 1526 C CA . ILE A 1 195 ? -1.810 -8.681 -3.076 1.00 88.25 195 ILE A CA 1
ATOM 1527 C C . ILE A 1 195 ? -2.144 -10.151 -3.301 1.00 88.25 195 ILE A C 1
ATOM 1529 O O . ILE A 1 195 ? -1.246 -10.969 -3.471 1.00 88.25 195 ILE A O 1
ATOM 1533 N N . ASN A 1 196 ? -3.424 -10.521 -3.289 1.00 95.44 196 ASN A N 1
ATOM 1534 C CA . ASN A 1 196 ? -3.817 -11.874 -3.679 1.00 95.44 196 ASN A CA 1
ATOM 1535 C C . ASN A 1 196 ? -3.409 -12.140 -5.140 1.00 95.44 196 ASN A C 1
ATOM 1537 O O . ASN A 1 196 ? -3.612 -11.284 -5.997 1.00 95.44 196 ASN A O 1
ATOM 1541 N N . ALA A 1 197 ? -2.866 -13.322 -5.438 1.00 91.12 197 ALA A N 1
ATOM 1542 C CA . ALA A 1 197 ? -2.348 -13.634 -6.771 1.00 91.12 197 ALA A CA 1
ATOM 1543 C C . ALA A 1 197 ? -3.401 -13.525 -7.887 1.00 91.12 197 ALA A C 1
ATOM 1545 O O . ALA A 1 197 ? -3.078 -13.047 -8.971 1.00 91.12 197 ALA A O 1
ATOM 1546 N N . ARG A 1 198 ? -4.664 -13.894 -7.626 1.00 90.94 198 ARG A N 1
ATOM 1547 C CA . ARG A 1 198 ? -5.749 -13.762 -8.610 1.00 90.94 198 ARG A CA 1
ATOM 1548 C C . ARG A 1 198 ? -6.093 -12.294 -8.858 1.00 90.94 198 ARG A C 1
ATOM 1550 O O . ARG A 1 198 ? -6.090 -11.856 -9.998 1.00 90.94 198 ARG A O 1
ATOM 1557 N N . PHE A 1 199 ? -6.271 -11.515 -7.791 1.00 92.38 199 PHE A N 1
ATOM 1558 C CA . PHE A 1 199 ? -6.537 -10.077 -7.909 1.00 92.38 199 PHE A CA 1
ATOM 1559 C C . PHE A 1 199 ? -5.379 -9.317 -8.576 1.00 92.38 199 PHE A C 1
ATOM 1561 O O . PHE A 1 199 ? -5.595 -8.375 -9.338 1.00 92.38 199 PHE A O 1
ATOM 1568 N N . PHE A 1 200 ? -4.138 -9.750 -8.338 1.00 95.62 200 PHE A N 1
ATOM 1569 C CA . PHE A 1 200 ? -2.985 -9.213 -9.047 1.00 95.62 200 PHE A CA 1
ATOM 1570 C C . PHE A 1 200 ? -3.109 -9.429 -10.560 1.00 95.62 200 PHE A C 1
ATOM 1572 O O . PHE A 1 200 ? -2.954 -8.473 -11.314 1.00 95.62 200 PHE A O 1
ATOM 1579 N N . LEU A 1 201 ? -3.423 -10.653 -10.995 1.00 95.38 201 LEU A N 1
ATOM 1580 C CA . LEU A 1 201 ? -3.595 -10.994 -12.412 1.00 95.38 201 LEU A CA 1
ATOM 1581 C C . LEU A 1 201 ? -4.754 -10.221 -13.058 1.00 95.38 201 LEU A C 1
ATOM 1583 O O . LEU A 1 201 ? -4.609 -9.718 -14.171 1.00 95.38 201 LEU A O 1
ATOM 1587 N N . ASP A 1 202 ? -5.875 -10.101 -12.348 1.00 91.88 202 ASP A N 1
ATOM 1588 C CA . ASP A 1 202 ? -7.106 -9.523 -12.892 1.00 91.88 202 ASP A CA 1
ATOM 1589 C C . ASP A 1 202 ? -7.062 -7.989 -12.965 1.00 91.88 202 ASP A C 1
ATOM 1591 O O . ASP A 1 202 ? -7.670 -7.394 -13.854 1.00 91.88 202 ASP A O 1
ATOM 1595 N N . SER A 1 203 ? -6.367 -7.331 -12.031 1.00 90.88 203 SER A N 1
ATOM 1596 C CA . SER A 1 203 ? -6.422 -5.869 -11.875 1.00 90.88 203 SER A CA 1
ATOM 1597 C C . SER A 1 203 ? -5.046 -5.209 -11.870 1.00 90.88 203 SER A C 1
ATOM 1599 O O . SER A 1 203 ? -4.777 -4.322 -12.678 1.00 90.88 203 SER A O 1
ATOM 1601 N N . ILE A 1 204 ? -4.149 -5.641 -10.985 1.00 92.50 204 ILE A N 1
ATOM 1602 C CA . ILE A 1 204 ? -2.921 -4.885 -10.688 1.00 92.50 204 ILE A CA 1
ATOM 1603 C C . ILE A 1 204 ? -1.871 -5.018 -11.791 1.00 92.50 204 ILE A C 1
ATOM 1605 O O . ILE A 1 204 ? -1.183 -4.048 -12.095 1.00 92.50 204 ILE A O 1
ATOM 1609 N N . ALA A 1 205 ? -1.778 -6.177 -12.441 1.00 93.38 205 ALA A N 1
ATOM 1610 C CA . ALA A 1 205 ? -0.827 -6.417 -13.524 1.00 93.38 205 ALA A CA 1
ATOM 1611 C C . ALA A 1 205 ? -1.015 -5.455 -14.711 1.00 93.38 205 ALA A C 1
ATOM 1613 O O . ALA A 1 205 ? -0.052 -5.184 -15.423 1.00 93.38 205 ALA A O 1
ATOM 1614 N N . LYS A 1 206 ? -2.236 -4.936 -14.914 1.00 89.88 206 LYS A N 1
ATOM 1615 C CA . LYS A 1 206 ? -2.569 -3.972 -15.977 1.00 89.88 206 LYS A CA 1
ATOM 1616 C C . LYS A 1 206 ? -2.719 -2.546 -15.453 1.00 89.88 206 LYS A C 1
ATOM 1618 O O . LYS A 1 206 ? -2.285 -1.608 -16.109 1.00 89.88 206 LYS A O 1
ATOM 1623 N N . GLY A 1 207 ? -3.372 -2.390 -14.302 1.00 87.19 207 GLY A N 1
ATOM 1624 C CA . GLY A 1 207 ? -3.782 -1.090 -13.772 1.00 87.19 207 GLY A CA 1
ATOM 1625 C C . GLY A 1 207 ? -2.851 -0.502 -12.718 1.00 87.19 207 GLY A C 1
ATOM 1626 O O . GLY A 1 207 ? -3.059 0.636 -12.319 1.00 87.19 207 GLY A O 1
ATOM 1627 N N . GLY A 1 208 ? -1.848 -1.243 -12.243 1.00 90.81 208 GLY A N 1
ATOM 1628 C CA . GLY A 1 208 ? -1.028 -0.832 -11.106 1.00 90.81 208 GLY A CA 1
ATOM 1629 C C . GLY A 1 208 ? -1.816 -0.750 -9.796 1.00 90.81 208 GLY A C 1
ATOM 1630 O O . GLY A 1 208 ? -2.940 -1.237 -9.682 1.00 90.81 208 GLY A O 1
ATOM 1631 N N . MET A 1 209 ? -1.201 -0.159 -8.778 1.00 91.81 209 MET A N 1
ATOM 1632 C CA . MET A 1 209 ? -1.810 0.076 -7.470 1.00 91.81 209 MET A CA 1
ATOM 1633 C C . MET A 1 209 ? -1.510 1.493 -6.987 1.00 91.81 209 MET A C 1
ATOM 1635 O O . MET A 1 209 ? -0.453 2.036 -7.286 1.00 91.81 209 MET A O 1
ATOM 1639 N N . HIS A 1 210 ? -2.385 2.068 -6.169 1.00 87.62 210 HIS A N 1
ATOM 1640 C CA . HIS A 1 210 ? -2.065 3.305 -5.457 1.00 87.62 210 HIS A CA 1
ATOM 1641 C C . HIS A 1 210 ? -1.398 3.002 -4.120 1.00 87.62 210 HIS A C 1
ATOM 1643 O O . HIS A 1 210 ? -1.795 2.063 -3.419 1.00 87.62 210 HIS A O 1
ATOM 1649 N N . VAL A 1 211 ? -0.386 3.784 -3.763 1.00 82.44 211 VAL A N 1
ATOM 1650 C CA . VAL A 1 211 ? 0.242 3.780 -2.439 1.00 82.44 211 VAL A CA 1
ATOM 1651 C C . VAL A 1 211 ? 0.506 5.211 -2.007 1.00 82.44 211 VAL A C 1
ATOM 1653 O O . VAL A 1 211 ? 0.683 6.091 -2.839 1.00 82.44 211 VAL A O 1
ATOM 1656 N N . CYS A 1 212 ? 0.549 5.442 -0.704 1.00 84.00 212 CYS A N 1
ATOM 1657 C CA . CYS A 1 212 ? 0.746 6.779 -0.175 1.00 84.00 212 CYS A CA 1
ATOM 1658 C C . CYS A 1 212 ? 2.181 7.267 -0.453 1.00 84.00 212 CYS A C 1
ATOM 1660 O O . CYS A 1 212 ? 3.153 6.532 -0.253 1.00 84.00 212 CYS A O 1
ATOM 1662 N N . ASN A 1 213 ? 2.319 8.506 -0.919 1.00 82.88 213 ASN A N 1
ATOM 1663 C CA . ASN A 1 213 ? 3.589 9.113 -1.310 1.00 82.88 213 ASN A CA 1
ATOM 1664 C C . ASN A 1 213 ? 4.573 9.286 -0.141 1.00 82.88 213 ASN A C 1
ATOM 1666 O O . ASN A 1 213 ? 5.779 9.372 -0.369 1.00 82.88 213 ASN A O 1
ATOM 1670 N N . TYR A 1 214 ? 4.080 9.215 1.100 1.00 82.19 214 TYR A N 1
ATOM 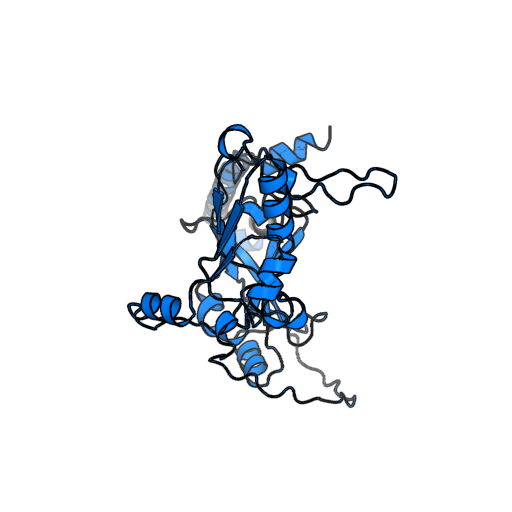1671 C CA . TYR A 1 214 ? 4.892 9.199 2.318 1.00 82.19 214 TYR A CA 1
ATOM 1672 C C . TYR A 1 214 ? 5.934 8.068 2.337 1.00 82.19 214 TYR A C 1
ATOM 1674 O O . TYR A 1 214 ? 6.967 8.201 2.986 1.00 82.19 214 TYR A O 1
ATOM 1682 N N . LEU A 1 215 ? 5.720 6.985 1.573 1.00 83.19 215 LEU A N 1
ATOM 1683 C CA . LEU A 1 215 ? 6.688 5.893 1.417 1.00 83.19 215 LEU A CA 1
ATOM 1684 C C . LEU A 1 215 ? 8.042 6.359 0.857 1.00 83.19 215 LEU A C 1
ATOM 1686 O O . LEU A 1 215 ? 9.028 5.638 0.977 1.00 83.19 215 LEU A O 1
ATOM 1690 N N . LEU A 1 216 ? 8.096 7.547 0.250 1.00 84.12 216 LEU A N 1
ATOM 1691 C CA . LEU A 1 216 ? 9.315 8.175 -0.257 1.00 84.12 216 LEU A CA 1
ATOM 1692 C C . LEU A 1 216 ? 9.750 9.401 0.567 1.00 84.12 216 LEU A C 1
ATOM 1694 O O . LEU A 1 216 ? 10.593 10.165 0.113 1.00 84.12 216 LEU A O 1
ATOM 1698 N N . ALA A 1 217 ? 9.180 9.603 1.756 1.00 79.00 217 ALA A N 1
ATOM 1699 C CA . ALA A 1 217 ? 9.486 10.722 2.652 1.00 79.00 217 ALA A CA 1
ATOM 1700 C C . ALA A 1 217 ? 9.485 10.295 4.132 1.00 79.00 217 ALA A C 1
ATOM 1702 O O . ALA A 1 217 ? 9.158 11.080 5.022 1.00 79.00 217 ALA A O 1
ATOM 1703 N N . CYS A 1 218 ? 9.809 9.028 4.389 1.00 72.69 218 CYS A N 1
ATOM 1704 C CA . CYS A 1 218 ? 9.909 8.449 5.722 1.00 72.69 218 CYS A CA 1
ATOM 1705 C C . CYS A 1 218 ? 11.325 7.996 6.023 1.00 72.69 218 CYS A C 1
ATOM 1707 O O . CYS A 1 218 ? 12.003 7.490 5.132 1.00 72.69 218 CYS A O 1
ATOM 1709 N N . ASP A 1 219 ? 11.709 8.090 7.293 1.00 74.38 219 ASP A N 1
ATOM 1710 C CA . ASP A 1 219 ? 12.935 7.504 7.822 1.00 74.38 219 ASP A CA 1
ATOM 1711 C C . ASP A 1 219 ? 12.850 5.970 7.983 1.00 74.38 219 ASP A C 1
ATOM 1713 O O . ASP A 1 219 ? 11.864 5.304 7.630 1.00 74.38 219 ASP A O 1
ATOM 1717 N N . MET A 1 220 ? 13.906 5.391 8.558 1.00 72.56 220 MET A N 1
ATOM 1718 C CA . MET A 1 220 ? 14.006 3.960 8.849 1.00 72.56 220 MET A CA 1
ATOM 1719 C C . MET A 1 220 ? 12.963 3.446 9.858 1.00 72.56 220 MET A C 1
ATOM 1721 O O . MET A 1 220 ? 12.673 2.252 9.866 1.00 72.56 220 MET A O 1
ATOM 1725 N N . GLU A 1 221 ? 12.319 4.307 10.635 1.00 74.00 221 GLU A N 1
ATOM 1726 C CA . GLU A 1 221 ? 11.259 3.935 11.579 1.00 74.00 221 GLU A CA 1
ATOM 1727 C C . GLU A 1 221 ? 9.850 4.130 10.990 1.00 74.00 221 GLU A C 1
ATOM 1729 O O . GLU A 1 221 ? 8.844 3.910 11.672 1.00 74.00 221 GLU A O 1
ATOM 1734 N N . MET A 1 222 ? 9.768 4.476 9.696 1.00 73.38 222 MET A N 1
ATOM 1735 C CA . MET A 1 222 ? 8.535 4.847 8.993 1.00 73.38 222 MET A CA 1
ATOM 1736 C C . MET A 1 222 ? 7.890 6.119 9.563 1.00 73.38 222 MET A C 1
ATOM 1738 O O . MET A 1 222 ? 6.675 6.309 9.438 1.00 73.38 222 MET A O 1
ATOM 1742 N N . ASP A 1 223 ? 8.690 6.993 10.177 1.00 69.38 223 ASP A N 1
ATOM 1743 C CA . ASP A 1 223 ? 8.253 8.307 10.623 1.00 69.38 223 ASP A CA 1
ATOM 1744 C C . ASP A 1 223 ? 8.494 9.328 9.485 1.00 69.38 223 ASP A C 1
ATOM 1746 O O . ASP A 1 223 ? 9.579 9.372 8.898 1.00 69.38 223 ASP A O 1
ATOM 1750 N N . PRO A 1 224 ? 7.478 10.123 9.087 1.00 67.81 224 PRO A N 1
ATOM 1751 C CA . PRO A 1 224 ? 7.638 11.109 8.023 1.00 67.81 224 PRO A CA 1
ATOM 1752 C C . PRO A 1 224 ? 8.617 12.212 8.412 1.00 67.81 224 PRO A C 1
ATOM 1754 O O . PRO A 1 224 ? 8.428 12.909 9.417 1.00 67.81 224 PRO A O 1
ATOM 1757 N N . THR A 1 225 ? 9.633 12.404 7.583 1.00 64.19 225 THR A N 1
ATOM 1758 C CA . THR A 1 225 ? 10.678 13.403 7.785 1.00 64.19 225 THR A CA 1
ATOM 1759 C C . THR A 1 225 ? 10.211 14.770 7.269 1.00 64.19 225 THR A C 1
ATOM 1761 O O . THR A 1 225 ? 9.751 14.868 6.130 1.00 64.19 225 THR A O 1
ATOM 1764 N N . PRO A 1 226 ? 10.290 15.846 8.074 1.00 61.25 226 PRO A N 1
ATOM 1765 C CA . PRO A 1 226 ? 9.941 17.190 7.619 1.00 61.25 226 PRO A CA 1
ATOM 1766 C C . PRO A 1 226 ? 10.951 17.710 6.583 1.00 61.25 226 PRO A C 1
ATOM 1768 O O . PRO A 1 226 ? 12.097 17.274 6.557 1.00 61.25 226 PRO A O 1
ATOM 1771 N N . GLY A 1 227 ? 10.536 18.677 5.760 1.00 62.88 227 GLY A N 1
ATOM 1772 C CA . GLY A 1 227 ? 11.423 19.365 4.807 1.00 62.88 227 GLY A CA 1
ATOM 1773 C C . GLY A 1 227 ? 11.395 18.842 3.367 1.00 62.88 227 GLY A C 1
ATOM 1774 O O . GLY A 1 227 ? 12.077 19.406 2.521 1.00 62.88 227 GLY A O 1
ATOM 1775 N N . TYR A 1 228 ? 10.590 17.822 3.062 1.00 63.88 228 TYR A N 1
ATOM 1776 C CA . TYR A 1 228 ? 10.380 17.347 1.692 1.00 63.88 228 TYR A CA 1
ATOM 1777 C C . TYR A 1 228 ? 9.267 18.162 1.017 1.00 63.88 228 TYR A C 1
ATOM 1779 O O . TYR A 1 228 ? 8.130 18.152 1.487 1.00 63.88 228 TYR A O 1
ATOM 1787 N N . GLU A 1 229 ? 9.556 18.834 -0.104 1.00 63.41 229 GLU A N 1
ATOM 1788 C CA . GLU A 1 229 ? 8.522 19.512 -0.911 1.00 63.41 229 GLU A CA 1
ATOM 1789 C C . GLU A 1 229 ? 7.541 18.491 -1.509 1.00 63.41 229 GLU A C 1
ATOM 1791 O O . GLU A 1 229 ? 6.334 18.721 -1.560 1.00 63.41 229 GLU A O 1
ATOM 1796 N N . PHE A 1 230 ? 8.065 17.317 -1.882 1.00 69.56 230 PHE A N 1
ATOM 1797 C CA . PHE A 1 230 ? 7.307 16.216 -2.476 1.00 69.56 230 PHE A CA 1
ATOM 1798 C C . PHE A 1 230 ? 6.089 15.787 -1.646 1.00 69.56 230 PHE A C 1
ATOM 1800 O O . PHE A 1 230 ? 5.018 15.517 -2.190 1.00 69.56 230 PHE A O 1
ATOM 1807 N N . THR A 1 231 ? 6.252 15.699 -0.326 1.00 61.56 231 THR A N 1
ATOM 1808 C CA . THR A 1 231 ? 5.159 15.465 0.617 1.00 61.56 231 THR A CA 1
ATOM 1809 C C . THR A 1 231 ? 5.600 15.832 2.021 1.00 61.56 231 THR A C 1
ATOM 1811 O O . THR A 1 231 ? 6.723 15.544 2.431 1.00 61.56 231 THR A O 1
ATOM 1814 N N . SER A 1 232 ? 4.710 16.476 2.769 1.00 59.12 232 SER A N 1
ATOM 1815 C CA . SER A 1 232 ? 5.003 16.937 4.118 1.00 59.12 232 SER A CA 1
ATOM 1816 C C . SER A 1 232 ? 3.756 16.927 4.992 1.00 59.12 232 SER A C 1
ATOM 1818 O O 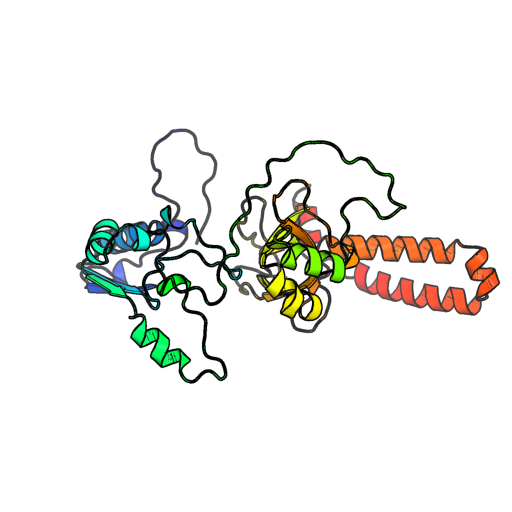. SER A 1 232 ? 2.625 16.824 4.514 1.00 59.12 232 SER A O 1
ATOM 1820 N N . TRP A 1 233 ? 3.956 17.128 6.293 1.00 48.22 233 TRP A N 1
ATOM 1821 C CA . TRP A 1 233 ? 2.858 17.356 7.230 1.00 48.22 233 TRP A CA 1
ATOM 1822 C C . TRP A 1 233 ? 1.985 18.562 6.850 1.00 48.22 233 TRP A C 1
ATOM 1824 O O . TRP A 1 233 ? 0.801 18.571 7.174 1.00 48.22 233 TRP A O 1
ATOM 1834 N N . GLN A 1 234 ? 2.558 19.568 6.187 1.00 47.88 234 GLN A N 1
ATOM 1835 C CA . GLN A 1 234 ? 1.891 20.811 5.806 1.00 47.88 234 GLN A CA 1
ATOM 1836 C C . GLN A 1 234 ? 1.082 20.669 4.512 1.00 47.88 234 GLN A C 1
ATOM 1838 O O . GLN A 1 234 ? 0.016 21.264 4.392 1.00 47.88 234 GLN A O 1
ATOM 1843 N N . THR A 1 235 ? 1.585 19.889 3.554 1.00 58.09 235 THR A N 1
ATOM 1844 C CA . THR A 1 235 ? 0.965 19.699 2.231 1.00 58.09 235 THR A CA 1
ATOM 1845 C C . THR A 1 235 ? 0.093 18.448 2.146 1.00 58.09 235 THR A C 1
ATOM 1847 O O . THR A 1 235 ? -0.698 18.312 1.215 1.00 58.09 235 THR A O 1
ATOM 1850 N N . GLY A 1 236 ? 0.185 17.563 3.141 1.00 59.81 236 GLY A N 1
ATOM 1851 C CA . GLY A 1 236 ? -0.537 16.300 3.186 1.00 59.81 236 GLY A CA 1
ATOM 1852 C C . GLY A 1 236 ? 0.185 15.175 2.445 1.00 59.81 236 GLY A C 1
ATOM 1853 O O . GLY A 1 236 ? 1.166 15.378 1.720 1.00 59.81 236 GLY A O 1
ATOM 1854 N N . TYR A 1 237 ? -0.324 13.960 2.644 1.00 72.00 237 TYR A N 1
ATOM 1855 C CA . TYR A 1 237 ? 0.179 12.755 1.993 1.00 72.00 237 TYR A CA 1
ATOM 1856 C C . TYR A 1 237 ? -0.813 12.308 0.921 1.00 72.00 237 TYR A C 1
ATOM 1858 O O . TYR A 1 237 ? -1.938 11.918 1.232 1.00 72.00 237 TYR A O 1
ATOM 1866 N N . GLY A 1 238 ? -0.405 12.431 -0.339 1.00 74.00 238 GLY A N 1
ATOM 1867 C CA . GLY A 1 238 ? -1.194 12.043 -1.503 1.00 74.00 238 GLY A CA 1
ATOM 1868 C C . GLY A 1 238 ? -0.896 10.615 -1.948 1.00 74.00 238 GLY A C 1
ATOM 1869 O O . GLY A 1 238 ? -0.002 9.953 -1.422 1.00 74.00 238 GLY A O 1
ATOM 1870 N N . ASP A 1 239 ? -1.611 10.148 -2.963 1.00 81.75 239 ASP A N 1
ATOM 1871 C CA . ASP A 1 239 ? -1.319 8.862 -3.588 1.00 81.75 239 ASP A CA 1
ATOM 1872 C C . ASP A 1 239 ? -0.300 9.014 -4.721 1.00 81.75 239 ASP A C 1
ATOM 1874 O O . ASP A 1 239 ? -0.380 9.923 -5.549 1.00 81.75 239 ASP A O 1
ATOM 1878 N N . LEU A 1 240 ? 0.634 8.068 -4.791 1.00 85.81 240 LEU A N 1
ATOM 1879 C CA . LEU A 1 240 ? 1.398 7.762 -5.992 1.00 85.81 240 LEU A CA 1
ATOM 1880 C C . LEU A 1 240 ? 0.851 6.487 -6.636 1.00 85.81 240 LEU A C 1
ATOM 1882 O O . LEU A 1 240 ? 0.304 5.600 -5.973 1.00 85.81 240 LEU A O 1
ATOM 1886 N N . HIS A 1 241 ? 1.005 6.391 -7.948 1.00 92.88 241 HIS A N 1
ATOM 1887 C CA . HIS A 1 241 ? 0.629 5.226 -8.733 1.00 92.88 241 HIS A CA 1
ATOM 1888 C C . HIS A 1 241 ? 1.851 4.326 -8.925 1.00 92.88 241 HIS A C 1
ATOM 1890 O O . HIS A 1 241 ? 2.816 4.690 -9.587 1.00 92.88 241 HIS A O 1
ATOM 1896 N N . ALA A 1 242 ? 1.837 3.156 -8.295 1.00 93.38 242 ALA A N 1
ATOM 1897 C CA . ALA A 1 242 ? 2.873 2.142 -8.406 1.00 93.38 242 ALA A CA 1
ATOM 1898 C C . ALA A 1 242 ? 2.490 1.126 -9.491 1.00 93.38 242 ALA A C 1
ATOM 1900 O O . ALA A 1 242 ? 1.538 0.357 -9.337 1.00 93.38 242 ALA A O 1
ATOM 1901 N N . VAL A 1 243 ? 3.248 1.111 -10.584 1.00 95.62 243 VAL A N 1
ATOM 1902 C CA . VAL A 1 243 ? 3.010 0.245 -11.743 1.00 95.62 243 VAL A CA 1
ATOM 1903 C C . VAL A 1 243 ? 4.004 -0.920 -11.717 1.00 95.62 243 VAL A C 1
ATOM 1905 O O . VAL A 1 243 ? 5.211 -0.674 -11.680 1.00 95.62 243 VAL A O 1
ATOM 1908 N N . PRO A 1 244 ? 3.546 -2.185 -11.715 1.00 96.31 244 PRO A N 1
ATOM 1909 C CA . PRO A 1 244 ? 4.433 -3.339 -11.631 1.00 96.31 244 PRO A CA 1
ATOM 1910 C C . PRO A 1 244 ? 5.265 -3.517 -12.907 1.00 96.31 244 PRO A C 1
ATOM 1912 O O . PRO A 1 244 ? 4.730 -3.683 -14.000 1.00 96.31 244 PRO A O 1
ATOM 1915 N N . ASP A 1 245 ? 6.586 -3.595 -12.756 1.00 94.88 245 ASP A N 1
ATOM 1916 C CA . ASP A 1 245 ? 7.483 -4.037 -13.818 1.00 94.88 245 ASP A CA 1
ATOM 1917 C C . ASP A 1 245 ? 7.481 -5.567 -13.863 1.00 94.88 245 ASP A C 1
ATOM 1919 O O . ASP A 1 245 ? 8.225 -6.240 -13.138 1.00 94.88 245 ASP A O 1
ATOM 1923 N N . LEU A 1 246 ? 6.646 -6.128 -14.739 1.00 94.75 246 LEU A N 1
ATOM 1924 C CA . LEU A 1 246 ? 6.467 -7.573 -14.890 1.00 94.75 246 LEU A CA 1
ATOM 1925 C C . LEU A 1 246 ? 7.760 -8.313 -15.249 1.00 94.75 246 LEU A C 1
ATOM 1927 O O . LEU A 1 246 ? 7.896 -9.490 -14.924 1.00 94.75 246 LEU A O 1
ATOM 1931 N N . ARG A 1 247 ? 8.768 -7.635 -15.817 1.00 92.38 247 ARG A N 1
ATOM 1932 C CA . ARG A 1 247 ? 10.084 -8.249 -16.065 1.00 92.38 247 ARG A CA 1
ATOM 1933 C C . ARG A 1 247 ? 10.763 -8.639 -14.754 1.00 92.38 247 ARG A C 1
ATOM 1935 O O . ARG A 1 247 ? 11.635 -9.505 -14.748 1.00 92.38 247 ARG A O 1
ATOM 1942 N N . THR A 1 248 ? 10.397 -8.010 -13.640 1.00 93.88 248 THR A N 1
ATOM 1943 C CA . THR A 1 248 ? 10.959 -8.297 -12.317 1.00 93.88 248 THR A CA 1
ATOM 1944 C C . THR A 1 248 ? 10.226 -9.403 -11.563 1.00 93.88 248 THR A C 1
ATOM 1946 O O . THR A 1 248 ? 10.787 -9.893 -10.577 1.00 93.88 248 THR A O 1
ATOM 1949 N N . LEU A 1 249 ? 9.044 -9.818 -12.037 1.00 96.38 249 LEU A N 1
ATOM 1950 C CA . LEU A 1 249 ? 8.184 -10.798 -11.383 1.00 96.38 249 LEU A CA 1
ATOM 1951 C C . LEU A 1 249 ? 8.925 -12.123 -11.163 1.00 96.38 249 LEU A C 1
ATOM 1953 O O . LEU A 1 249 ? 9.503 -12.719 -12.075 1.00 96.38 249 LEU A O 1
ATOM 1957 N N . ARG A 1 250 ? 8.939 -12.580 -9.912 1.00 95.31 250 ARG A N 1
ATOM 1958 C CA . ARG A 1 250 ? 9.644 -13.802 -9.512 1.00 95.31 250 ARG A CA 1
ATOM 1959 C C . ARG A 1 250 ? 9.059 -14.404 -8.247 1.00 95.31 250 ARG A C 1
ATOM 1961 O O . ARG A 1 250 ? 8.408 -13.716 -7.468 1.00 95.31 250 ARG A O 1
ATOM 1968 N N . ARG A 1 251 ? 9.337 -15.680 -7.996 1.00 93.38 251 ARG A N 1
ATOM 1969 C CA . ARG A 1 251 ? 9.070 -16.318 -6.700 1.00 93.38 251 ARG A CA 1
ATOM 1970 C C . ARG A 1 251 ? 9.914 -15.660 -5.611 1.00 93.38 251 ARG A C 1
ATOM 1972 O O . ARG A 1 251 ? 11.115 -15.464 -5.794 1.00 93.38 251 ARG A O 1
ATOM 1979 N N . ALA A 1 252 ? 9.298 -15.358 -4.474 1.00 90.56 252 ALA A N 1
ATOM 1980 C CA . ALA A 1 252 ? 10.013 -14.927 -3.283 1.00 90.56 252 ALA A CA 1
ATOM 1981 C C . ALA A 1 252 ? 10.562 -16.174 -2.579 1.00 90.56 252 ALA A C 1
ATOM 1983 O O . ALA A 1 252 ? 9.826 -16.897 -1.918 1.00 90.56 252 ALA A O 1
ATOM 1984 N N . ALA A 1 253 ? 11.857 -16.450 -2.742 1.00 83.62 253 ALA A N 1
ATOM 1985 C CA . ALA A 1 253 ? 12.475 -17.678 -2.227 1.00 83.62 253 ALA A CA 1
ATOM 1986 C C . ALA A 1 253 ? 12.416 -17.810 -0.692 1.00 83.62 253 ALA A C 1
ATOM 1988 O O . ALA A 1 253 ? 12.543 -18.909 -0.167 1.00 83.62 253 ALA A O 1
ATOM 1989 N N . TRP A 1 254 ? 12.224 -16.694 0.013 1.00 82.94 254 TRP A N 1
ATOM 1990 C CA . TRP A 1 254 ? 12.169 -16.610 1.473 1.00 82.94 254 TRP A CA 1
ATOM 1991 C C . TRP A 1 254 ? 10.738 -16.506 2.029 1.00 82.94 254 TRP A C 1
ATOM 1993 O O . TRP A 1 254 ? 10.569 -16.382 3.239 1.00 82.94 254 TRP A O 1
ATOM 2003 N N . LEU A 1 255 ? 9.709 -16.514 1.170 1.00 86.56 255 LEU A N 1
ATOM 2004 C CA . LEU A 1 255 ? 8.305 -16.423 1.580 1.00 86.56 255 LEU A CA 1
ATOM 2005 C C . LEU A 1 255 ? 7.476 -17.505 0.890 1.00 86.56 255 LEU A C 1
ATOM 2007 O O . LEU A 1 255 ? 7.258 -17.472 -0.324 1.00 86.56 255 LEU A O 1
ATOM 2011 N N . ASP A 1 256 ? 6.952 -18.431 1.688 1.00 89.25 256 ASP A N 1
ATOM 2012 C CA . ASP A 1 256 ? 6.090 -19.502 1.199 1.00 89.25 256 ASP A CA 1
ATOM 2013 C C . ASP A 1 256 ? 4.878 -18.954 0.437 1.00 89.25 256 ASP A C 1
ATOM 2015 O O . ASP A 1 256 ? 4.256 -17.956 0.817 1.00 89.25 256 ASP A O 1
ATOM 2019 N N . GLY A 1 257 ? 4.543 -19.618 -0.671 1.00 91.44 257 GLY A N 1
ATOM 2020 C CA . GLY A 1 257 ? 3.360 -19.290 -1.465 1.00 91.44 257 GLY A CA 1
ATOM 2021 C C . GLY A 1 257 ? 3.355 -17.875 -2.053 1.00 91.44 257 GLY A C 1
ATOM 2022 O O . GLY A 1 257 ? 2.279 -17.357 -2.361 1.00 91.44 257 GLY A O 1
ATOM 2023 N N . THR A 1 258 ? 4.522 -17.235 -2.190 1.00 95.06 258 THR A N 1
ATOM 2024 C CA . THR A 1 258 ? 4.614 -15.805 -2.501 1.00 95.06 258 THR A CA 1
ATOM 2025 C C . THR A 1 258 ? 5.473 -15.526 -3.739 1.00 95.06 258 THR A C 1
ATOM 2027 O O . THR A 1 258 ? 6.564 -16.070 -3.911 1.00 95.06 258 THR A O 1
ATOM 2030 N N . ALA A 1 259 ? 4.983 -14.647 -4.611 1.00 96.75 259 ALA A N 1
ATOM 2031 C CA . ALA A 1 259 ? 5.768 -13.970 -5.639 1.00 96.75 259 ALA A CA 1
ATOM 2032 C C . ALA A 1 259 ? 6.072 -12.530 -5.212 1.00 96.75 259 ALA A C 1
ATOM 2034 O O . ALA A 1 259 ? 5.404 -11.978 -4.340 1.00 96.75 259 ALA A O 1
ATOM 2035 N N . ILE A 1 260 ? 7.061 -11.910 -5.841 1.00 96.44 260 ILE A N 1
ATOM 2036 C CA . ILE A 1 260 ? 7.392 -10.500 -5.679 1.00 96.44 260 ILE A CA 1
ATOM 2037 C C . ILE A 1 260 ? 7.571 -9.842 -7.045 1.00 96.44 260 ILE A C 1
ATOM 2039 O O . ILE A 1 260 ? 8.142 -10.440 -7.960 1.00 96.44 260 ILE A O 1
ATOM 2043 N N . VAL A 1 261 ? 7.084 -8.611 -7.166 1.00 97.00 261 VAL A N 1
ATOM 2044 C CA . VAL A 1 261 ? 7.254 -7.739 -8.326 1.00 97.00 261 VAL A CA 1
ATOM 2045 C C . VAL A 1 261 ? 7.627 -6.337 -7.851 1.00 97.00 261 VAL A C 1
ATOM 2047 O O . VAL A 1 261 ? 7.063 -5.820 -6.882 1.00 97.00 261 VAL A O 1
ATOM 2050 N N . LEU A 1 262 ? 8.615 -5.744 -8.515 1.00 96.19 262 LEU A N 1
ATOM 2051 C CA . LEU A 1 262 ? 9.023 -4.368 -8.270 1.00 96.19 262 LEU A CA 1
ATOM 2052 C C . LEU A 1 262 ? 8.163 -3.417 -9.094 1.00 96.19 262 LEU A C 1
ATOM 2054 O O . LEU A 1 262 ? 7.791 -3.742 -10.219 1.00 96.19 262 LEU A O 1
ATOM 2058 N N . CYS A 1 263 ? 7.875 -2.247 -8.541 1.00 95.38 263 CYS A N 1
ATOM 2059 C CA . CYS A 1 263 ? 7.071 -1.219 -9.184 1.00 95.38 263 CYS A CA 1
ATOM 2060 C C . CYS A 1 263 ? 7.889 0.028 -9.492 1.00 95.38 263 CYS A C 1
ATOM 2062 O O . CYS A 1 263 ? 8.787 0.397 -8.731 1.00 95.38 263 CYS A O 1
ATOM 2064 N N . ASP A 1 264 ? 7.513 0.689 -10.578 1.00 94.88 264 ASP A N 1
ATOM 2065 C CA . ASP A 1 264 ? 7.898 2.061 -10.876 1.00 94.88 264 ASP A CA 1
ATOM 2066 C C . ASP A 1 264 ? 6.807 3.011 -10.352 1.00 94.88 264 ASP A C 1
ATOM 2068 O O . ASP A 1 264 ? 5.622 2.670 -10.350 1.00 94.88 264 ASP A O 1
ATOM 2072 N N . ALA A 1 265 ? 7.211 4.175 -9.842 1.00 92.94 265 ALA A N 1
ATOM 2073 C CA . ALA A 1 265 ? 6.320 5.137 -9.200 1.00 92.94 265 ALA A CA 1
ATOM 2074 C C . ALA A 1 265 ? 5.999 6.304 -10.140 1.00 92.94 265 ALA A C 1
ATOM 2076 O O . ALA A 1 265 ? 6.907 6.914 -10.708 1.00 92.94 265 ALA A O 1
ATOM 2077 N N . PHE A 1 266 ? 4.717 6.644 -10.238 1.00 91.00 266 PHE A N 1
ATOM 2078 C CA . PHE A 1 266 ? 4.186 7.710 -11.081 1.00 91.00 266 PHE A CA 1
ATOM 2079 C C . PHE A 1 266 ? 3.288 8.654 -10.274 1.00 91.00 266 PHE A C 1
ATOM 2081 O O . PHE A 1 266 ? 2.617 8.246 -9.324 1.00 91.00 266 PHE A O 1
ATOM 2088 N N . ALA A 1 267 ? 3.274 9.928 -10.651 1.00 85.75 267 ALA A N 1
ATOM 2089 C CA . ALA A 1 267 ? 2.313 10.905 -10.160 1.00 85.75 267 ALA A CA 1
ATOM 2090 C C . ALA A 1 267 ? 0.928 10.666 -10.782 1.00 85.75 267 ALA A C 1
ATOM 2092 O O . ALA A 1 267 ? 0.793 9.959 -11.781 1.00 85.75 267 ALA A O 1
ATOM 2093 N N . ALA A 1 268 ? -0.104 11.325 -10.247 1.00 74.62 268 ALA A N 1
ATOM 2094 C CA . ALA A 1 268 ? -1.471 11.237 -10.772 1.00 74.62 268 ALA A CA 1
ATOM 2095 C C . ALA A 1 268 ? -1.591 11.612 -12.267 1.00 74.62 268 ALA A C 1
ATOM 2097 O O . ALA A 1 268 ? -2.447 11.079 -12.963 1.00 74.62 268 ALA A O 1
ATOM 2098 N N . GLY A 1 269 ? -0.714 12.490 -12.771 1.00 74.50 269 GLY A N 1
ATOM 2099 C CA . GLY A 1 269 ? -0.647 12.870 -14.189 1.00 74.50 269 GLY A CA 1
ATOM 2100 C C . GLY A 1 269 ? 0.134 11.900 -15.086 1.00 74.50 269 GLY A C 1
ATOM 2101 O O . GLY A 1 269 ? 0.358 12.213 -16.250 1.00 74.50 269 GLY A O 1
ATOM 2102 N N . GLY A 1 270 ? 0.597 10.762 -14.559 1.00 83.12 270 GLY A N 1
ATOM 2103 C CA . GLY A 1 270 ? 1.372 9.763 -15.301 1.00 83.12 270 GLY A CA 1
ATOM 2104 C C . GLY A 1 270 ? 2.857 10.096 -15.472 1.00 83.12 270 GLY A C 1
ATOM 2105 O O . GLY A 1 270 ? 3.589 9.314 -16.074 1.00 83.12 270 GLY A O 1
ATOM 2106 N N . SER A 1 271 ? 3.334 11.223 -14.936 1.00 85.06 271 SER A N 1
ATOM 2107 C CA . SER A 1 271 ? 4.764 11.534 -14.918 1.00 85.06 271 SER A CA 1
ATOM 2108 C C . SER A 1 271 ? 5.507 10.646 -13.908 1.00 85.06 271 SER A C 1
ATOM 2110 O O . SER A 1 271 ? 4.969 10.357 -12.836 1.00 85.06 271 SER A O 1
ATOM 2112 N N . PRO A 1 272 ? 6.739 10.200 -14.209 1.00 88.19 272 PRO A N 1
ATOM 2113 C CA . PRO A 1 272 ? 7.528 9.424 -13.263 1.00 88.19 272 PRO A CA 1
ATOM 2114 C C . PRO A 1 272 ? 7.897 10.253 -12.028 1.00 88.19 272 PRO A C 1
ATOM 2116 O O . PRO A 1 272 ? 8.169 11.451 -12.117 1.00 88.19 272 PRO A O 1
ATOM 2119 N N . ILE A 1 273 ? 7.962 9.599 -10.871 1.00 88.75 273 ILE A N 1
ATOM 2120 C CA . ILE A 1 273 ? 8.484 10.196 -9.640 1.00 88.75 273 ILE A CA 1
ATOM 2121 C C . ILE A 1 273 ? 10.017 10.127 -9.673 1.00 88.75 273 ILE A C 1
ATOM 2123 O O . ILE A 1 273 ? 10.604 9.090 -9.366 1.00 88.75 273 ILE A O 1
ATOM 2127 N N . GLU A 1 274 ? 10.674 11.226 -10.055 1.00 85.88 274 GLU A N 1
ATOM 2128 C CA . GLU A 1 274 ? 12.133 11.266 -10.288 1.00 85.88 274 GLU A CA 1
ATOM 2129 C C . GLU A 1 274 ? 12.975 10.969 -9.033 1.00 85.88 274 GLU A C 1
ATOM 2131 O O . GLU A 1 274 ? 14.045 10.379 -9.142 1.00 85.88 274 GLU A O 1
ATOM 2136 N N . LEU A 1 275 ? 12.470 11.276 -7.832 1.00 85.44 275 LEU A N 1
ATOM 2137 C CA . LEU A 1 275 ? 13.154 10.960 -6.568 1.00 85.44 275 LEU A CA 1
ATOM 2138 C C . LEU A 1 275 ? 13.050 9.483 -6.150 1.00 85.44 275 LEU A C 1
ATOM 2140 O O . LEU A 1 275 ? 13.706 9.065 -5.196 1.00 85.44 275 LEU A O 1
ATOM 2144 N N . ALA A 1 276 ? 12.224 8.674 -6.825 1.00 89.19 276 ALA A N 1
ATOM 2145 C CA . ALA A 1 276 ? 12.118 7.257 -6.501 1.00 89.19 276 ALA A CA 1
ATOM 2146 C C . ALA A 1 276 ? 13.463 6.559 -6.803 1.00 89.19 276 ALA A C 1
ATOM 2148 O O . ALA A 1 276 ? 13.965 6.673 -7.922 1.00 89.19 276 ALA A O 1
ATOM 2149 N N . PRO A 1 277 ? 14.039 5.762 -5.881 1.00 90.12 277 PRO A N 1
ATOM 2150 C CA . PRO A 1 277 ? 15.377 5.180 -6.056 1.00 90.12 277 PRO A CA 1
ATOM 2151 C C . PRO A 1 277 ? 15.534 4.361 -7.337 1.00 90.12 277 PRO A C 1
ATOM 2153 O O . PRO A 1 277 ? 16.575 4.379 -7.992 1.00 90.12 277 PRO A O 1
ATOM 2156 N N . ARG A 1 278 ? 14.472 3.646 -7.723 1.00 89.81 278 ARG A N 1
ATOM 2157 C CA . ARG A 1 278 ? 14.444 2.879 -8.968 1.00 89.81 278 ARG A CA 1
ATOM 2158 C C . ARG A 1 278 ? 14.511 3.794 -10.192 1.00 89.81 278 ARG A C 1
ATOM 2160 O O . ARG A 1 278 ? 15.201 3.446 -11.145 1.00 89.81 278 ARG A O 1
ATOM 2167 N N . ARG A 1 279 ? 13.859 4.960 -10.152 1.00 89.94 279 ARG A N 1
ATOM 2168 C CA . ARG A 1 279 ? 13.926 5.954 -11.226 1.00 89.94 279 ARG A CA 1
ATOM 2169 C C . ARG A 1 279 ? 15.314 6.586 -11.304 1.00 89.94 279 ARG A C 1
ATOM 2171 O O . ARG A 1 279 ? 15.873 6.640 -12.392 1.00 89.94 279 ARG A O 1
ATOM 2178 N N . ILE A 1 280 ? 15.922 6.920 -10.164 1.00 88.31 280 ILE A N 1
ATOM 2179 C CA . ILE A 1 280 ? 17.313 7.401 -10.097 1.00 88.31 280 ILE A CA 1
ATOM 2180 C C . ILE A 1 280 ? 18.270 6.402 -10.768 1.00 88.31 280 ILE A C 1
ATOM 2182 O O . ILE A 1 280 ? 19.092 6.793 -11.598 1.00 88.31 280 ILE A O 1
ATOM 2186 N N . LEU A 1 281 ? 18.142 5.104 -10.462 1.00 87.31 281 LEU A N 1
ATOM 2187 C CA . LEU A 1 281 ? 18.948 4.058 -11.097 1.00 87.31 281 LEU A CA 1
ATOM 2188 C C . LEU A 1 281 ? 18.690 3.963 -12.607 1.00 87.31 281 LEU A C 1
ATOM 2190 O O . LEU A 1 281 ? 19.643 3.871 -13.376 1.00 87.31 281 LEU A O 1
ATOM 2194 N N . GLN A 1 282 ? 17.426 4.000 -13.040 1.00 86.56 282 GLN A N 1
ATOM 2195 C CA . GLN A 1 282 ? 17.078 4.016 -14.464 1.00 86.56 282 GLN A CA 1
ATOM 2196 C C . GLN A 1 282 ? 17.735 5.206 -15.181 1.00 86.56 282 GLN A C 1
ATOM 2198 O O . GLN A 1 282 ? 18.336 5.004 -16.231 1.00 86.56 282 GLN A O 1
ATOM 2203 N N . ARG A 1 283 ? 17.740 6.403 -14.577 1.00 84.62 283 ARG A N 1
ATOM 2204 C CA . ARG A 1 283 ? 18.449 7.575 -15.119 1.00 84.62 283 ARG A CA 1
ATOM 2205 C C . ARG A 1 283 ? 19.960 7.348 -15.234 1.00 84.62 283 ARG A C 1
ATOM 2207 O O . ARG A 1 283 ? 20.550 7.704 -16.249 1.00 84.62 283 ARG A O 1
ATOM 2214 N N . GLN A 1 284 ? 20.603 6.702 -14.255 1.00 84.62 284 GLN A N 1
ATOM 2215 C CA . GLN A 1 284 ? 22.029 6.350 -14.384 1.00 84.62 284 GLN A CA 1
ATOM 2216 C C . GLN A 1 284 ? 22.282 5.361 -15.529 1.00 84.62 284 GLN A C 1
ATOM 2218 O O . GLN A 1 284 ? 23.276 5.488 -16.242 1.00 84.62 284 GLN A O 1
ATOM 2223 N N . LEU A 1 285 ? 21.381 4.398 -15.736 1.00 83.81 285 LEU A N 1
ATOM 2224 C CA . LEU A 1 285 ? 21.473 3.464 -16.858 1.00 83.81 285 LEU A CA 1
ATOM 2225 C C . LEU A 1 285 ? 21.265 4.169 -18.203 1.00 83.81 285 LEU A C 1
ATOM 2227 O O . LEU A 1 285 ? 22.005 3.886 -19.138 1.00 83.81 285 LEU A O 1
ATOM 2231 N N . GLU A 1 286 ? 20.324 5.111 -18.291 1.00 83.31 286 GLU A N 1
ATOM 2232 C CA . GLU A 1 286 ? 20.110 5.955 -19.475 1.00 83.31 286 GLU A CA 1
ATOM 2233 C C . GLU A 1 286 ? 21.376 6.778 -19.801 1.00 83.31 286 GLU A C 1
ATOM 2235 O O . GLU A 1 286 ? 21.821 6.790 -20.949 1.00 83.31 286 GLU A O 1
ATOM 2240 N N . ARG A 1 287 ? 22.036 7.370 -18.790 1.00 83.50 287 ARG A N 1
ATOM 2241 C CA . ARG A 1 287 ? 23.328 8.073 -18.953 1.00 83.50 287 ARG A CA 1
ATOM 2242 C C . ARG A 1 287 ? 24.426 7.156 -19.485 1.00 83.50 287 ARG A C 1
ATOM 2244 O O . ARG A 1 287 ? 25.148 7.524 -20.410 1.00 83.50 287 ARG A O 1
ATOM 2251 N N . LEU A 1 288 ? 24.571 5.966 -18.900 1.00 82.62 288 LEU A N 1
ATOM 2252 C CA . LEU A 1 288 ? 25.566 4.987 -19.341 1.00 82.62 288 LEU A CA 1
ATOM 2253 C C . LEU A 1 288 ? 25.278 4.499 -20.764 1.00 82.62 288 LEU A C 1
ATOM 2255 O O . LEU A 1 288 ? 26.207 4.369 -21.556 1.00 82.62 288 LEU A O 1
ATOM 2259 N N . ALA A 1 289 ? 24.007 4.282 -21.106 1.00 81.94 289 ALA A N 1
ATOM 2260 C CA . ALA A 1 289 ? 23.595 3.891 -22.447 1.00 81.94 289 ALA A CA 1
ATOM 2261 C C . ALA A 1 289 ? 23.912 4.983 -23.476 1.00 81.94 289 ALA A C 1
ATOM 2263 O O . ALA A 1 289 ? 24.437 4.665 -24.537 1.00 81.94 289 ALA A O 1
ATOM 2264 N N . ALA A 1 290 ? 23.668 6.258 -23.155 1.00 85.25 290 ALA A N 1
ATOM 2265 C CA . ALA A 1 290 ? 24.018 7.376 -24.030 1.00 85.25 290 ALA A CA 1
ATOM 2266 C C . ALA A 1 290 ? 25.534 7.462 -24.275 1.00 85.25 290 ALA A C 1
ATOM 2268 O O . ALA A 1 290 ? 25.962 7.637 -25.414 1.00 85.25 290 ALA A O 1
ATOM 2269 N N . ARG A 1 291 ? 26.353 7.265 -23.233 1.00 86.75 291 ARG A N 1
ATOM 2270 C CA . ARG A 1 291 ? 27.818 7.206 -23.374 1.00 86.75 291 ARG A CA 1
ATOM 2271 C C . ARG A 1 291 ? 28.268 6.017 -24.219 1.00 86.75 291 ARG A C 1
ATOM 2273 O O . ARG A 1 291 ? 29.058 6.185 -25.138 1.00 86.75 291 ARG A O 1
ATOM 2280 N N . ALA A 1 292 ? 27.720 4.832 -23.958 1.00 88.06 292 ALA A N 1
ATOM 2281 C CA . ALA A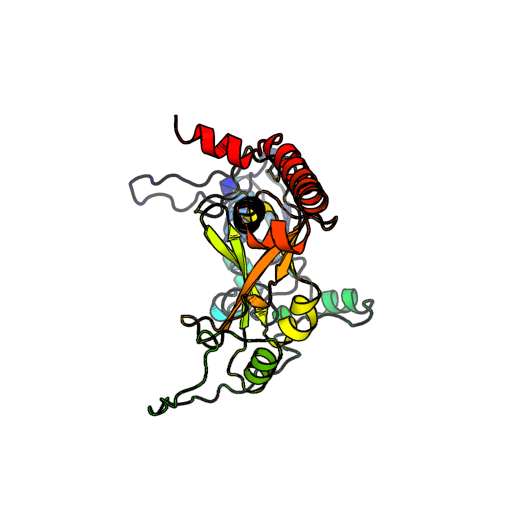 1 292 ? 28.022 3.641 -24.746 1.00 88.06 292 ALA A CA 1
ATOM 2282 C C . ALA A 1 292 ? 27.589 3.793 -26.215 1.00 88.06 292 ALA A C 1
ATOM 2284 O O . ALA A 1 292 ? 28.259 3.286 -27.111 1.00 88.06 292 ALA A O 1
ATOM 2285 N N . PHE A 1 293 ? 26.483 4.497 -26.473 1.00 87.94 293 PHE A N 1
ATOM 2286 C CA . PHE A 1 293 ? 26.014 4.818 -27.819 1.00 87.94 293 PHE A CA 1
ATOM 2287 C C . PHE A 1 293 ? 26.976 5.772 -28.537 1.00 87.94 293 PHE A C 1
ATOM 2289 O O . PHE A 1 293 ? 27.317 5.530 -29.692 1.00 87.94 293 PHE A O 1
ATOM 2296 N N . GLU A 1 294 ? 27.460 6.808 -27.845 1.00 89.44 294 GLU A N 1
ATOM 2297 C CA . GLU A 1 294 ? 28.447 7.760 -28.366 1.00 89.44 294 GLU A CA 1
ATOM 2298 C C . GLU A 1 294 ? 29.789 7.104 -28.705 1.00 89.44 294 GLU A C 1
ATOM 2300 O O . GLU A 1 294 ? 30.357 7.358 -29.769 1.00 89.44 294 GLU A O 1
ATOM 2305 N N . GLU A 1 295 ? 30.280 6.257 -27.803 1.00 91.44 295 GLU A N 1
ATOM 2306 C CA . GLU A 1 295 ? 31.584 5.603 -27.915 1.00 91.44 295 GLU A CA 1
ATOM 2307 C C . GLU A 1 295 ? 31.560 4.414 -28.894 1.00 91.44 295 GLU A C 1
ATOM 2309 O O . GLU A 1 295 ? 32.618 3.905 -29.258 1.00 91.44 295 GLU A O 1
ATOM 2314 N N . SER A 1 296 ? 30.381 3.965 -29.346 1.00 92.62 296 SER A N 1
ATOM 2315 C CA . SER A 1 296 ? 30.233 2.775 -30.188 1.00 92.62 296 SER A CA 1
ATOM 2316 C C . SER A 1 296 ? 30.626 3.030 -31.649 1.00 92.62 296 SER A C 1
ATOM 2318 O O . SER A 1 296 ? 29.884 3.678 -32.399 1.00 92.62 296 SER A O 1
ATOM 2320 N N . PRO A 1 297 ? 31.717 2.408 -32.145 1.00 91.56 297 PRO A N 1
ATOM 2321 C CA . PRO A 1 297 ? 32.088 2.508 -33.555 1.00 91.56 297 PRO A CA 1
ATOM 2322 C C . PRO A 1 297 ? 31.062 1.822 -34.464 1.00 91.56 297 PRO A C 1
ATOM 2324 O O . PRO A 1 297 ? 30.938 2.161 -35.638 1.00 91.56 297 PRO A O 1
ATOM 2327 N N . PHE A 1 298 ? 30.330 0.834 -33.938 1.00 93.81 298 PHE A N 1
ATOM 2328 C CA . PHE A 1 298 ? 29.258 0.159 -34.666 1.00 93.81 298 PHE A CA 1
ATOM 2329 C C . PHE A 1 298 ? 28.086 1.103 -34.936 1.00 93.81 298 PHE A C 1
ATOM 2331 O O . PHE A 1 298 ? 27.620 1.160 -36.068 1.00 93.81 298 PHE A O 1
ATOM 2338 N N . VAL A 1 299 ? 27.647 1.861 -33.926 1.00 90.38 299 VAL A N 1
ATOM 2339 C CA . VAL A 1 299 ? 26.521 2.800 -34.049 1.00 90.38 299 VAL A CA 1
ATOM 2340 C C . VAL A 1 299 ? 26.819 3.850 -35.113 1.00 90.38 299 VAL A C 1
ATOM 2342 O O . VAL A 1 299 ? 26.018 4.020 -36.030 1.00 90.38 299 VAL A O 1
ATOM 2345 N N . ARG A 1 300 ? 28.003 4.473 -35.062 1.00 91.62 300 ARG A N 1
ATOM 2346 C CA . ARG A 1 300 ? 28.415 5.465 -36.068 1.00 91.62 300 ARG A CA 1
ATOM 2347 C C . ARG A 1 300 ? 28.466 4.885 -37.479 1.00 91.62 300 ARG A C 1
ATOM 2349 O O . ARG A 1 300 ? 27.975 5.512 -38.409 1.00 91.62 300 ARG A O 1
ATOM 2356 N N . ARG A 1 301 ? 28.979 3.660 -37.650 1.00 94.31 301 ARG A N 1
ATOM 2357 C CA . ARG A 1 301 ? 28.962 2.983 -38.960 1.00 94.31 301 ARG A CA 1
ATOM 2358 C C . ARG A 1 301 ? 27.553 2.634 -39.441 1.00 94.31 301 ARG A C 1
ATOM 2360 O O . ARG A 1 301 ? 27.310 2.679 -40.640 1.00 94.31 301 ARG A O 1
ATOM 2367 N N . ALA A 1 302 ? 26.657 2.247 -38.536 1.00 94.62 302 ALA A N 1
ATOM 2368 C CA . ALA A 1 302 ? 25.315 1.786 -38.881 1.00 94.62 302 ALA A CA 1
ATOM 2369 C C . ALA A 1 302 ? 24.354 2.939 -39.204 1.00 94.62 302 ALA A C 1
ATOM 2371 O O . ALA A 1 302 ? 23.578 2.837 -40.149 1.00 94.62 302 ALA A O 1
ATOM 2372 N N . PHE A 1 303 ? 24.399 4.023 -38.426 1.00 90.38 303 PHE A N 1
ATOM 2373 C CA . PHE A 1 303 ? 23.459 5.144 -38.534 1.00 90.38 303 PHE A CA 1
ATOM 2374 C C . PHE A 1 303 ? 24.058 6.390 -39.199 1.00 90.38 303 PHE A C 1
ATOM 2376 O O . PHE A 1 303 ? 23.313 7.274 -39.617 1.00 90.38 303 PHE A O 1
ATOM 2383 N N . GLY A 1 304 ? 25.386 6.469 -39.319 1.00 92.25 304 GLY A N 1
ATOM 2384 C CA . GLY A 1 304 ? 26.094 7.662 -39.774 1.00 92.25 304 GLY A CA 1
ATOM 2385 C C . GLY A 1 304 ? 26.222 8.727 -38.681 1.00 92.25 304 GLY A C 1
ATOM 2386 O O . GLY A 1 304 ? 25.461 8.759 -37.707 1.00 92.25 304 GLY A O 1
ATOM 2387 N N . ASP A 1 305 ? 27.200 9.617 -38.844 1.00 92.12 305 ASP A N 1
ATOM 2388 C CA . ASP A 1 305 ? 27.542 10.618 -37.826 1.00 92.12 305 ASP A CA 1
ATOM 2389 C C . ASP A 1 305 ? 26.400 11.605 -37.570 1.00 92.12 305 ASP A C 1
ATOM 2391 O O . ASP A 1 305 ? 26.030 11.821 -36.422 1.00 92.12 305 ASP A O 1
ATOM 2395 N N . ALA A 1 306 ? 25.753 12.118 -38.622 1.00 90.69 306 ALA A N 1
ATOM 2396 C CA . ALA A 1 306 ? 24.681 13.108 -38.484 1.00 90.69 306 ALA A CA 1
ATOM 2397 C C . ALA A 1 306 ? 23.485 12.598 -37.655 1.00 90.69 306 ALA A C 1
ATOM 2399 O O . ALA A 1 306 ? 22.965 13.315 -36.800 1.00 90.69 306 ALA A O 1
ATOM 2400 N N . VAL A 1 307 ? 23.055 11.351 -37.880 1.00 90.62 307 VAL A N 1
ATOM 2401 C CA . VAL A 1 307 ? 21.950 10.738 -37.121 1.00 90.62 307 VAL A CA 1
ATOM 2402 C C . VAL A 1 307 ? 22.389 10.437 -35.692 1.00 90.62 307 VAL A C 1
ATOM 2404 O O . VAL A 1 307 ? 21.644 10.694 -34.747 1.00 90.62 307 VAL A O 1
ATOM 2407 N N . THR A 1 308 ? 23.612 9.930 -35.528 1.00 88.81 308 THR A N 1
ATOM 2408 C CA . THR A 1 308 ? 24.184 9.620 -34.214 1.00 88.81 308 THR A CA 1
ATOM 2409 C C . THR A 1 308 ? 24.259 10.882 -33.352 1.00 88.81 308 THR A C 1
ATOM 2411 O O . THR A 1 308 ? 23.769 10.890 -32.223 1.00 88.81 308 THR A O 1
ATOM 2414 N N . ASP A 1 309 ? 24.785 11.975 -33.902 1.00 91.38 309 ASP A N 1
ATOM 2415 C CA . ASP A 1 309 ? 24.941 13.246 -33.201 1.00 91.38 309 ASP A CA 1
ATOM 2416 C C . ASP A 1 309 ? 23.582 13.899 -32.891 1.00 91.38 309 ASP A C 1
ATOM 2418 O O . ASP A 1 309 ? 23.407 14.463 -31.809 1.00 91.38 309 ASP A O 1
ATOM 2422 N N . HIS A 1 310 ? 22.584 13.765 -33.775 1.00 90.44 310 HIS A N 1
ATOM 2423 C CA . HIS A 1 310 ? 21.216 14.225 -33.511 1.00 90.44 310 HIS A CA 1
ATOM 2424 C C . HIS A 1 310 ? 20.579 13.502 -32.311 1.00 90.44 310 HIS A C 1
ATOM 2426 O O . HIS A 1 310 ? 20.046 14.146 -31.403 1.00 90.44 310 HIS A O 1
ATOM 2432 N N . LEU A 1 311 ? 20.672 12.170 -32.266 1.00 86.44 311 LEU A N 1
ATOM 2433 C CA . LEU A 1 311 ? 20.129 11.372 -31.161 1.00 86.44 311 LEU A CA 1
ATOM 2434 C C . LEU A 1 311 ? 20.861 11.663 -29.842 1.00 86.44 311 LEU A C 1
ATOM 2436 O O . LEU A 1 311 ? 20.224 11.815 -28.796 1.00 86.44 311 LEU A O 1
ATOM 2440 N N . LEU A 1 312 ? 22.188 11.820 -29.892 1.00 88.44 312 LEU A N 1
ATOM 2441 C CA . LEU A 1 312 ? 22.988 12.224 -28.733 1.00 88.44 312 LEU A CA 1
ATOM 2442 C C . LEU A 1 312 ? 22.624 13.627 -28.242 1.00 88.44 312 LEU A C 1
ATOM 2444 O O . LEU A 1 312 ? 22.589 13.861 -27.034 1.00 88.44 312 LEU A O 1
ATOM 2448 N N . HIS A 1 313 ? 22.328 14.561 -29.147 1.00 89.69 313 HIS A N 1
ATOM 2449 C CA . HIS A 1 313 ? 21.900 15.906 -28.778 1.00 89.69 313 HIS A CA 1
ATOM 2450 C C . HIS A 1 313 ? 20.586 15.892 -27.987 1.00 89.69 313 HIS A C 1
ATOM 2452 O O . HIS A 1 313 ? 20.473 16.595 -26.977 1.00 89.69 313 HIS A O 1
ATOM 2458 N N . PHE A 1 314 ? 19.617 15.072 -28.404 1.00 85.12 314 PHE A N 1
ATOM 2459 C CA . PHE A 1 314 ? 18.359 14.900 -27.680 1.00 85.12 314 PHE A CA 1
ATOM 2460 C C . PHE A 1 314 ? 18.602 14.330 -26.275 1.00 85.12 314 PHE A C 1
ATOM 2462 O O . PHE A 1 314 ? 18.221 14.959 -25.286 1.00 85.12 314 PHE A O 1
ATOM 2469 N N . ALA A 1 315 ? 19.340 13.216 -26.178 1.00 78.62 315 ALA A N 1
ATOM 2470 C CA . ALA A 1 315 ? 19.664 12.574 -24.902 1.00 78.62 315 ALA A CA 1
ATOM 2471 C C . ALA A 1 315 ? 20.393 13.526 -23.932 1.00 78.62 315 ALA A C 1
ATOM 2473 O O . ALA A 1 315 ? 20.043 13.627 -22.757 1.00 78.62 315 ALA A O 1
ATOM 2474 N N . ARG A 1 316 ? 21.372 14.295 -24.427 1.00 83.69 316 ARG A N 1
ATOM 2475 C CA . ARG A 1 316 ? 22.104 15.297 -23.631 1.00 83.69 316 ARG A CA 1
ATOM 2476 C C . ARG A 1 316 ? 21.228 16.464 -23.196 1.00 83.69 316 ARG A C 1
ATOM 2478 O O . ARG A 1 316 ? 21.485 17.069 -22.159 1.00 83.69 316 ARG A O 1
ATOM 2485 N N . THR A 1 317 ? 20.238 16.841 -23.996 1.00 84.81 317 THR A N 1
ATOM 2486 C CA . THR A 1 317 ? 19.346 17.957 -23.669 1.00 84.81 317 THR A CA 1
ATOM 2487 C C . THR A 1 317 ? 18.356 17.565 -22.583 1.00 84.81 317 THR A C 1
ATOM 2489 O O . THR A 1 317 ? 18.231 18.308 -21.611 1.00 84.81 317 THR A O 1
ATOM 2492 N N . GLU A 1 318 ? 17.753 16.379 -22.674 1.00 77.38 318 GLU A N 1
ATOM 2493 C CA . GLU A 1 318 ? 16.926 15.830 -21.593 1.00 77.38 318 GLU A CA 1
ATOM 2494 C C . GLU A 1 318 ? 17.745 15.687 -20.299 1.00 77.38 318 GLU A C 1
ATOM 2496 O O . GLU A 1 318 ? 17.318 16.134 -19.233 1.00 77.38 318 GLU A O 1
ATOM 2501 N N . GLN A 1 319 ? 18.976 15.171 -20.406 1.00 77.00 319 GLN A N 1
ATOM 2502 C CA . GLN A 1 319 ? 19.873 15.021 -19.263 1.00 77.00 319 GLN A CA 1
ATOM 2503 C C . GLN A 1 319 ? 20.224 16.364 -18.608 1.00 77.00 319 GLN A C 1
ATOM 2505 O O . GLN A 1 319 ? 20.148 16.488 -17.389 1.00 77.00 319 GLN A O 1
ATOM 2510 N N . ARG A 1 320 ? 20.552 17.393 -19.401 1.00 80.06 320 ARG A N 1
ATOM 2511 C CA . ARG A 1 320 ? 20.837 18.743 -18.884 1.00 80.06 320 ARG A CA 1
ATOM 2512 C C . ARG A 1 320 ? 19.628 19.371 -18.199 1.00 80.06 320 ARG A C 1
ATOM 2514 O O . ARG A 1 320 ? 19.797 20.024 -17.176 1.00 80.06 320 ARG A O 1
ATOM 2521 N N . GLN A 1 321 ? 18.425 19.195 -18.747 1.00 77.75 321 GLN A N 1
ATOM 2522 C CA . GLN A 1 321 ? 17.203 19.706 -18.120 1.00 77.75 321 GLN A CA 1
ATOM 2523 C C . GLN A 1 321 ? 16.927 19.038 -16.771 1.00 77.75 321 GLN A C 1
ATOM 2525 O O . GLN A 1 321 ? 16.449 19.703 -15.852 1.00 77.75 321 GLN A O 1
ATOM 2530 N N . LEU A 1 322 ? 17.246 17.748 -16.650 1.00 69.00 322 LEU A N 1
ATOM 2531 C CA . LEU A 1 322 ? 17.150 17.019 -15.392 1.00 69.00 322 LEU A CA 1
ATOM 2532 C C . LEU A 1 322 ? 18.214 17.486 -14.389 1.00 69.00 322 LEU A C 1
ATOM 2534 O O . LEU A 1 322 ? 17.863 17.833 -13.270 1.00 69.00 322 LEU A O 1
ATOM 2538 N N . ASP A 1 323 ? 19.484 17.560 -14.799 1.00 70.31 323 ASP A N 1
ATOM 2539 C CA . ASP A 1 323 ? 20.606 17.948 -13.925 1.00 70.31 323 ASP A CA 1
ATOM 2540 C C . ASP A 1 323 ? 20.522 19.404 -13.450 1.00 70.31 323 ASP A C 1
ATOM 2542 O O . ASP A 1 323 ? 21.055 19.754 -12.399 1.00 70.31 323 ASP A O 1
ATOM 2546 N N . ALA A 1 324 ? 19.824 20.263 -14.198 1.00 73.44 324 ALA A N 1
ATOM 2547 C CA . ALA A 1 324 ? 19.525 21.628 -13.779 1.00 73.44 324 ALA A CA 1
ATOM 2548 C C . ALA A 1 324 ? 18.542 21.696 -12.592 1.00 73.44 324 ALA A C 1
ATOM 2550 O O . ALA A 1 324 ? 18.375 22.764 -11.999 1.00 73.44 324 ALA A O 1
ATOM 2551 N N . ARG A 1 325 ? 17.878 20.586 -12.238 1.00 65.38 325 ARG A N 1
ATOM 2552 C CA . ARG A 1 325 ? 16.980 20.489 -11.085 1.00 65.38 325 ARG A CA 1
ATOM 2553 C C . ARG A 1 325 ? 17.668 19.719 -9.962 1.00 65.38 325 ARG A C 1
ATOM 2555 O O . ARG A 1 325 ? 17.882 18.520 -10.073 1.00 65.38 325 ARG A O 1
ATOM 2562 N N . VAL A 1 326 ? 17.950 20.399 -8.854 1.00 59.16 326 VAL A N 1
ATOM 2563 C CA . VAL A 1 326 ? 18.327 19.737 -7.598 1.00 59.16 326 VAL A CA 1
ATOM 2564 C C . VAL A 1 326 ? 17.041 19.392 -6.856 1.00 59.16 326 VAL A C 1
ATOM 2566 O O . VAL A 1 326 ? 16.294 20.298 -6.485 1.00 59.16 326 VAL A O 1
ATOM 2569 N N . SER A 1 327 ? 16.765 18.105 -6.655 1.00 60.41 327 SER A N 1
ATOM 2570 C CA . SER A 1 327 ? 15.621 17.667 -5.853 1.00 60.41 327 SER A CA 1
ATOM 2571 C C . SER A 1 327 ? 15.848 17.947 -4.364 1.00 60.41 327 SER A C 1
ATOM 2573 O O . SER A 1 327 ? 16.983 17.979 -3.881 1.00 60.41 327 SER A O 1
ATOM 2575 N N . ASP A 1 328 ? 14.777 18.102 -3.587 1.00 57.47 328 ASP A N 1
ATOM 2576 C CA . ASP A 1 328 ? 14.922 18.348 -2.143 1.00 57.47 328 ASP A CA 1
ATOM 2577 C C . ASP A 1 328 ? 15.499 17.149 -1.399 1.00 57.47 328 ASP A C 1
ATOM 2579 O O . ASP A 1 328 ? 16.134 17.316 -0.364 1.00 57.47 328 ASP A O 1
ATOM 2583 N N . VAL A 1 329 ? 15.346 15.946 -1.957 1.00 55.62 329 VAL A N 1
ATOM 2584 C CA . VAL A 1 329 ? 15.998 14.732 -1.454 1.00 55.62 329 VAL A CA 1
ATOM 2585 C C . VAL A 1 329 ? 17.516 14.844 -1.582 1.00 55.62 329 VAL A C 1
ATOM 2587 O O . VAL A 1 329 ? 18.244 14.490 -0.654 1.00 55.62 329 VAL A O 1
ATOM 2590 N N . GLU A 1 330 ? 18.003 15.363 -2.711 1.00 60.06 330 GLU A N 1
ATOM 2591 C CA . GLU A 1 330 ? 19.426 15.639 -2.904 1.00 60.06 330 GLU A CA 1
ATOM 2592 C C . GLU A 1 330 ? 19.887 16.741 -1.948 1.00 60.06 330 GLU A C 1
ATOM 2594 O O . GLU A 1 330 ? 20.883 16.545 -1.255 1.00 60.06 330 GLU A O 1
ATOM 2599 N N . ARG A 1 331 ? 19.130 17.839 -1.794 1.00 57.84 331 ARG A N 1
ATOM 2600 C CA . ARG A 1 331 ? 19.447 18.880 -0.796 1.00 57.84 331 ARG A CA 1
ATOM 2601 C C . ARG A 1 331 ? 19.521 18.320 0.626 1.00 57.84 331 ARG A C 1
ATOM 2603 O O . ARG A 1 331 ? 20.514 18.554 1.304 1.00 57.84 331 ARG A O 1
ATOM 2610 N N . ALA A 1 332 ? 18.521 17.558 1.066 1.00 53.00 332 ALA A N 1
ATOM 2611 C CA . ALA A 1 332 ? 18.459 16.993 2.412 1.00 53.00 332 ALA A CA 1
ATOM 2612 C C . ALA A 1 332 ? 19.622 16.024 2.690 1.00 53.00 332 ALA A C 1
ATOM 2614 O O . ALA A 1 332 ? 20.251 16.109 3.742 1.00 53.00 332 ALA A O 1
ATOM 2615 N N . ARG A 1 333 ? 19.984 15.165 1.724 1.00 56.12 333 ARG A N 1
ATOM 2616 C CA . ARG A 1 333 ? 21.140 14.258 1.855 1.00 56.12 333 ARG A CA 1
ATOM 2617 C C . ARG A 1 333 ? 22.491 14.970 1.883 1.00 56.12 333 ARG A C 1
ATOM 2619 O O . ARG A 1 333 ? 23.416 14.457 2.509 1.00 56.12 333 ARG A O 1
ATOM 2626 N N . TYR A 1 334 ? 22.627 16.119 1.221 1.00 49.09 334 TYR A N 1
ATOM 2627 C CA . TYR A 1 334 ? 23.866 16.900 1.270 1.00 49.09 334 TYR A CA 1
ATOM 2628 C C . TYR A 1 334 ? 24.082 17.600 2.625 1.00 49.09 334 TYR A C 1
ATOM 2630 O O . TYR A 1 334 ? 25.231 17.859 2.974 1.00 49.09 334 TYR A O 1
ATOM 2638 N N . PHE A 1 335 ? 23.030 17.830 3.424 1.00 40.94 335 PHE A N 1
ATOM 2639 C CA . PHE A 1 335 ? 23.144 18.422 4.768 1.00 40.94 335 PHE A CA 1
ATOM 2640 C C . PHE A 1 335 ? 23.298 17.406 5.915 1.00 40.94 335 PHE A C 1
ATOM 2642 O O . PHE A 1 335 ? 23.574 17.814 7.036 1.00 40.94 335 PHE A O 1
ATOM 2649 N N . GLU A 1 336 ? 23.198 16.096 5.661 1.00 37.19 336 GLU A N 1
ATOM 2650 C CA . GLU A 1 336 ? 23.546 15.056 6.653 1.00 37.19 336 GLU A CA 1
ATOM 2651 C C . GLU A 1 336 ? 25.039 14.656 6.621 1.00 37.19 336 GLU A C 1
ATOM 2653 O O . GLU A 1 336 ? 25.462 13.765 7.359 1.00 37.19 336 GLU A O 1
ATOM 2658 N N . ARG A 1 337 ? 25.865 15.287 5.768 1.00 36.47 337 ARG A N 1
ATOM 2659 C CA . ARG A 1 337 ? 27.308 14.987 5.633 1.00 36.47 337 ARG A CA 1
ATOM 2660 C C . ARG A 1 337 ? 28.230 16.217 5.628 1.00 36.47 337 ARG A C 1
ATOM 2662 O O . ARG A 1 337 ? 29.270 16.169 4.969 1.00 36.47 337 ARG A O 1
ATOM 2669 N N . ILE A 1 338 ? 27.899 17.272 6.375 1.00 31.97 338 ILE A N 1
ATOM 2670 C CA . ILE A 1 338 ? 28.867 18.308 6.790 1.00 31.97 338 ILE A CA 1
ATOM 2671 C C . ILE A 1 338 ? 28.683 18.603 8.272 1.00 31.97 338 ILE A C 1
ATOM 2673 O O . ILE A 1 338 ? 27.521 18.839 8.668 1.00 31.97 338 ILE A O 1
#

Foldseek 3Di:
DADDDDDDDDDDDPQPRQCRVDPADLVVAAAAADEDEDAAAFQLPNLLSVLVRSVVSHHPFYAYEYAAAQQQADDLAWDDHDHNVSGPSVPDDLVVSCVVSVHPYYYYQDPVNVQVVQVPPPVGDDPCRRVVDDPDDDDDPDPPPDPDDDDDDDDDDPPFQDALVRLVVCLVVLQAQWEAEFFQEPVGDTDGIIGGSVCCSVDCQPPADKDKPQSRQADPVSHGDAQAPSAHPVRHIDIKGWHWPSRQWGAPPPDGNYIYTYTFTADPVRHGPCSGVVNVVVLVVLVVVLVCLVPDPVNCVVPNDVRSVVVSVVSVVVVVVVVVDDHSVNVVVVVVPD

Secondary structure (DSSP, 8-state):
--PPPP--SSS--TT-HHHHH----HHHHTT-EEEEEES--SSSHHHHHHHHHHHHTT-SEEEEEESS----S--SSS-----GGG-HHHHS-HHHHHHHHT-SEEEEPPHHHHHHHHTTSTT----HHHH---SSPPPP---------------SSPTTB--HHHHHHHHHTTS--EEEEEEE-TTS-EEEEEEEHHHIIIIIHHH-EEEEGGGGSB-TTSPBPTT-SSSBTTTB--EEEEEE-GGG-EE-TTSTTEEEEEEEEE-TTS-B-TTSHHHHHHHHHHHHHHHHHHH-HHHHHHH-HHHHHHHHHHHHHHHHHHHT---HHHHHHHHT--

Sequence (338 aa):
YVRRTFIEPAQSIRHFGVKVKHNAVRGALQGKRVVLVDDSIVRGTTLTKIVNMIRAAGAREVHLRISSPPTVGPCHYGIDTPTREELIAHRHSTDEIRAILGADSLGYLTLEGLRRCGSRLKHGFCDACFSDEYPVKRGRRRSSRCSGRWIRKMPERARGRLDLEDLAQAASDGRIHTVVTALPDLFGRLVGKRINARFFLDSIAKGGMHVCNYLLACDMEMDPTPGYEFTSWQTGYGDLHAVPDLRTLRRAAWLDGTAIVLCDAFAAGGSPIELAPRRILQRQLERLAARAFEESPFVRRAFGDAVTDHLLHFARTEQRQLDARVSDVERARYFERI